Protein AF-A0AAN8BFF2-F1 (afdb_monomer_lite)

pLDDT: mean 76.92, std 19.82, range [26.86, 94.75]

Radius of gyration: 23.18 Å; chains: 1; bounding box: 62×37×64 Å

Foldseek 3Di:
DPDVVVVVVVVVVLVVLVDPDDDDPVCVVVSVVSNCCSVCVVVVVVVVVVVVVCVVVVNVVVCVVPVVVCCCVPPPDCPDDDALVRVLVPDDDDADDPPDPLRVLSVVLSVLVSVVRNVVVVVVVVVVVPPDDDDDDDDDDDDDDDDDDDPFPPAWDQDPVVRDIDDGRPPRDDSVVSCVRVVCVVVVPDDPPDD

Organism: NCBI:txid159716

Structure (mmCIF, N/CA/C/O backbone):
data_AF-A0AAN8BFF2-F1
#
_entry.id   AF-A0AAN8BFF2-F1
#
loop_
_atom_site.group_PDB
_atom_site.id
_atom_site.type_symbol
_atom_site.label_atom_id
_atom_site.label_alt_id
_atom_site.label_comp_id
_atom_site.label_asym_id
_atom_site.label_entity_id
_atom_site.label_seq_id
_atom_site.pdbx_PDB_ins_code
_atom_site.Cartn_x
_atom_site.Cartn_y
_atom_site.Cartn_z
_atom_site.occupancy
_atom_site.B_iso_or_equiv
_atom_site.auth_seq_id
_atom_site.auth_comp_id
_atom_site.auth_asym_id
_atom_site.auth_atom_id
_atom_site.pdbx_PDB_model_num
ATOM 1 N N . MET A 1 1 ? 4.420 -10.428 -31.446 1.00 44.22 1 MET A N 1
ATOM 2 C CA . MET A 1 1 ? 3.329 -10.059 -32.372 1.00 44.22 1 MET A CA 1
ATOM 3 C C . MET A 1 1 ? 2.054 -10.560 -31.723 1.00 44.22 1 MET A C 1
ATOM 5 O O . MET A 1 1 ? 1.980 -11.757 -31.496 1.00 44.22 1 MET A O 1
ATOM 9 N N . ALA A 1 2 ? 1.146 -9.682 -31.289 1.00 54.69 2 ALA A N 1
ATOM 10 C CA . ALA A 1 2 ? -0.141 -10.132 -30.757 1.00 54.69 2 ALA A CA 1
ATOM 11 C C . ALA A 1 2 ? -0.964 -10.715 -31.916 1.00 54.69 2 ALA A C 1
ATOM 13 O O . ALA A 1 2 ? -1.010 -10.102 -32.984 1.00 54.69 2 ALA A O 1
ATOM 14 N N . GLU A 1 3 ? -1.537 -11.904 -31.735 1.00 69.75 3 GLU A N 1
ATOM 15 C CA . GLU A 1 3 ? -2.381 -12.528 -32.754 1.00 69.75 3 GLU A CA 1
ATOM 16 C C . GLU A 1 3 ? -3.633 -11.669 -33.010 1.00 69.75 3 GLU A C 1
ATOM 18 O O . GLU A 1 3 ? -4.201 -11.119 -32.062 1.00 69.75 3 GLU A O 1
ATOM 23 N N . PRO A 1 4 ? -4.073 -11.528 -34.273 1.00 76.31 4 PRO A N 1
ATOM 24 C CA . PRO A 1 4 ? -5.179 -10.647 -34.657 1.00 76.31 4 PRO A CA 1
ATOM 25 C C . PRO A 1 4 ? -6.488 -10.946 -33.910 1.00 76.31 4 PRO A C 1
ATOM 27 O O . PRO A 1 4 ? -7.258 -10.025 -33.660 1.00 76.31 4 PRO A O 1
ATOM 30 N N . GLU A 1 5 ? -6.718 -12.188 -33.480 1.00 81.19 5 GLU A N 1
ATOM 31 C CA . GLU A 1 5 ? -7.894 -12.578 -32.688 1.00 81.19 5 GLU A CA 1
ATOM 32 C C . GLU A 1 5 ? -7.940 -11.909 -31.306 1.00 81.19 5 GLU A C 1
ATOM 34 O O . GLU A 1 5 ? -8.992 -11.433 -30.883 1.00 81.19 5 GLU A O 1
ATOM 39 N N . ALA A 1 6 ? -6.793 -11.771 -30.633 1.00 85.44 6 ALA A N 1
ATOM 40 C CA . ALA A 1 6 ? -6.714 -11.111 -29.329 1.00 85.44 6 ALA A CA 1
ATOM 41 C C . ALA A 1 6 ? -7.051 -9.613 -29.418 1.00 85.44 6 ALA A C 1
ATOM 43 O O . ALA A 1 6 ? -7.555 -9.018 -28.468 1.00 85.44 6 ALA A O 1
ATOM 44 N N . MET A 1 7 ? -6.780 -8.991 -30.568 1.00 83.81 7 MET A N 1
ATOM 45 C CA . MET A 1 7 ? -7.141 -7.598 -30.816 1.00 83.81 7 MET A CA 1
ATOM 46 C C . MET A 1 7 ? -8.656 -7.429 -30.975 1.00 83.81 7 MET A C 1
ATOM 48 O O . MET A 1 7 ? -9.211 -6.481 -30.422 1.00 83.81 7 MET A O 1
ATOM 52 N N . TYR A 1 8 ? -9.327 -8.340 -31.688 1.00 86.81 8 TYR A N 1
ATOM 53 C CA . TYR A 1 8 ? -10.784 -8.301 -31.840 1.00 86.81 8 TYR A CA 1
ATOM 54 C C . TYR A 1 8 ? -11.509 -8.547 -30.511 1.00 86.81 8 TYR A C 1
ATOM 56 O O . TYR A 1 8 ? -12.418 -7.789 -30.187 1.00 86.81 8 TYR A O 1
ATOM 64 N N . ASP A 1 9 ? -11.036 -9.490 -29.688 1.00 90.38 9 ASP A N 1
ATOM 65 C CA . ASP A 1 9 ? -11.585 -9.716 -28.339 1.00 90.38 9 ASP A CA 1
ATOM 66 C C . ASP A 1 9 ? -11.509 -8.454 -27.458 1.00 90.38 9 ASP A C 1
ATOM 68 O O . ASP A 1 9 ? -12.466 -8.084 -26.775 1.00 90.38 9 ASP A O 1
ATOM 72 N N . LEU A 1 10 ? -10.390 -7.724 -27.507 1.00 88.00 10 LEU A N 1
ATOM 73 C CA . LEU A 1 10 ? -10.245 -6.471 -26.760 1.00 88.00 10 LEU A CA 1
ATOM 74 C C . LEU A 1 10 ? -11.206 -5.381 -27.248 1.00 88.00 10 LEU A C 1
ATOM 76 O O . LEU A 1 10 ? -11.751 -4.642 -26.423 1.00 88.00 10 LEU A O 1
ATOM 80 N N . LEU A 1 11 ? -11.420 -5.272 -28.561 1.00 89.94 11 LEU A N 1
ATOM 81 C CA . LEU A 1 11 ? -12.370 -4.316 -29.133 1.00 89.94 11 LEU A CA 1
ATOM 82 C C . LEU A 1 11 ? -13.804 -4.644 -28.712 1.00 89.94 11 LEU A C 1
ATOM 84 O O . LEU A 1 11 ? -14.506 -3.751 -28.238 1.00 89.94 11 LEU A O 1
ATOM 88 N N . ASP A 1 12 ? -14.197 -5.915 -28.779 1.00 91.06 12 ASP A N 1
ATOM 89 C CA . ASP A 1 12 ? -15.521 -6.369 -28.348 1.00 91.06 12 ASP A CA 1
ATOM 90 C C . ASP A 1 12 ? -15.757 -6.077 -26.862 1.00 91.06 12 ASP A C 1
ATOM 92 O O . ASP A 1 12 ? -16.824 -5.597 -26.476 1.00 91.06 12 ASP A O 1
ATOM 96 N N . ARG A 1 13 ? -14.739 -6.273 -26.014 1.00 92.06 13 ARG A N 1
ATOM 97 C CA . ARG A 1 13 ? -14.806 -5.937 -24.582 1.00 92.06 13 ARG A CA 1
ATOM 98 C C . ARG A 1 13 ? -14.957 -4.438 -24.335 1.00 92.06 13 ARG A C 1
ATOM 100 O O . ARG A 1 13 ? -15.737 -4.046 -23.469 1.00 92.06 13 ARG A O 1
ATOM 107 N N . ILE A 1 14 ? -14.247 -3.598 -25.087 1.00 92.50 14 ILE A N 1
ATOM 108 C CA . ILE A 1 14 ? -14.391 -2.136 -25.011 1.00 92.50 14 ILE A CA 1
ATOM 109 C C . ILE A 1 14 ? -15.811 -1.722 -25.423 1.00 92.50 14 ILE A C 1
ATOM 111 O O . ILE A 1 14 ? -16.448 -0.921 -24.733 1.00 92.50 14 ILE A O 1
ATOM 115 N N . THR A 1 15 ? -16.341 -2.300 -26.502 1.00 91.44 15 THR A N 1
ATOM 116 C CA . THR A 1 15 ? -17.713 -2.043 -26.956 1.00 91.44 15 THR A CA 1
ATOM 117 C C . THR A 1 15 ? -18.752 -2.541 -25.952 1.00 91.44 15 THR A C 1
ATOM 119 O O . THR A 1 15 ? -19.724 -1.836 -25.684 1.00 91.44 15 THR A O 1
ATOM 122 N N . ALA A 1 16 ? -18.526 -3.689 -25.308 1.00 91.88 16 ALA A N 1
ATOM 123 C CA . ALA A 1 16 ? -19.381 -4.209 -24.240 1.00 91.88 16 ALA A CA 1
ATOM 124 C C . ALA A 1 1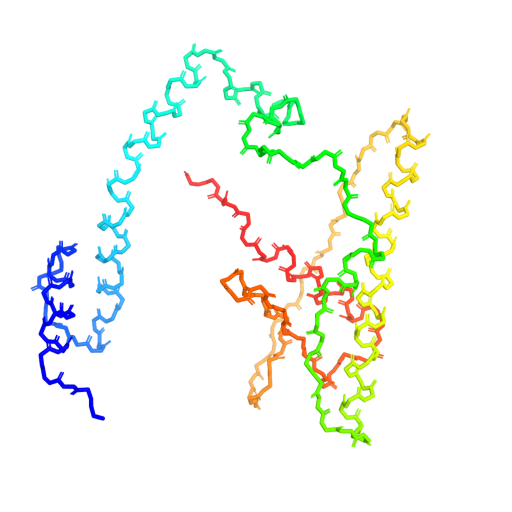6 ? -19.419 -3.293 -23.001 1.00 91.88 16 ALA A C 1
ATOM 126 O O . ALA A 1 16 ? -20.425 -3.257 -22.288 1.00 91.88 16 ALA A O 1
ATOM 127 N N . CYS A 1 17 ? -18.371 -2.493 -22.767 1.00 91.75 17 CYS A N 1
ATOM 128 C CA . CYS A 1 17 ? -18.388 -1.428 -21.762 1.00 91.75 17 CYS A CA 1
ATOM 129 C C . CYS A 1 17 ? -19.249 -0.210 -22.160 1.00 91.75 17 CYS A C 1
ATOM 131 O O . CYS A 1 17 ? -19.391 0.718 -21.368 1.00 91.75 17 CYS A O 1
ATOM 133 N N . GLY A 1 18 ? -19.845 -0.200 -23.356 1.00 90.06 18 GLY A N 1
ATOM 134 C CA . GLY A 1 18 ? -20.686 0.888 -23.862 1.00 90.06 18 GLY A CA 1
ATOM 135 C C . GLY A 1 18 ? -19.926 1.954 -24.654 1.00 90.06 18 GLY A C 1
ATOM 136 O O . GLY A 1 18 ? -20.492 3.002 -24.959 1.00 90.06 18 GLY A O 1
ATOM 137 N N . TYR A 1 19 ? -18.655 1.716 -24.998 1.00 94.75 19 TYR A N 1
ATOM 138 C CA . TYR A 1 19 ? -17.903 2.614 -25.871 1.00 94.75 19 TYR A CA 1
ATOM 139 C C . TYR A 1 19 ? -18.299 2.409 -27.340 1.00 94.75 19 TYR A C 1
ATOM 141 O O . TYR A 1 19 ? -18.163 1.314 -27.881 1.00 94.75 19 TYR A O 1
ATOM 149 N N . SER A 1 20 ? -18.754 3.473 -28.002 1.00 91.19 20 SER A N 1
ATOM 150 C CA . SER A 1 20 ? -19.218 3.436 -29.398 1.00 91.19 20 SER A CA 1
ATOM 151 C C . SER A 1 20 ? -18.274 4.124 -30.394 1.00 91.19 20 SER A C 1
ATOM 153 O O . SER A 1 20 ? -18.594 4.230 -31.577 1.00 91.19 20 SER A O 1
ATOM 155 N N . GLY A 1 21 ? -17.141 4.655 -29.928 1.00 88.25 21 GLY A N 1
ATOM 156 C CA . GLY A 1 21 ? -16.146 5.310 -30.777 1.00 88.25 21 GLY A CA 1
ATOM 157 C C . GLY A 1 21 ? -15.194 4.319 -31.447 1.00 88.25 21 GLY A C 1
ATOM 158 O O . GLY A 1 21 ? -15.184 3.129 -31.145 1.00 88.25 21 GLY A O 1
ATOM 159 N N . HIS A 1 22 ? -14.347 4.814 -32.349 1.00 89.62 22 HIS A N 1
ATOM 160 C CA . HIS A 1 22 ? -13.241 4.011 -32.876 1.00 89.62 22 HIS A CA 1
ATOM 161 C C . HIS A 1 22 ? -12.125 3.951 -31.831 1.00 89.62 22 HIS A C 1
ATOM 163 O O . HIS A 1 22 ? -11.739 4.984 -31.281 1.00 89.62 22 HIS A O 1
ATOM 169 N N . ALA A 1 23 ? -11.609 2.752 -31.558 1.00 87.25 23 ALA A N 1
ATOM 170 C CA . ALA A 1 23 ? -10.546 2.553 -30.582 1.00 87.25 23 ALA A CA 1
ATOM 171 C C . ALA A 1 23 ? -9.207 3.072 -31.130 1.00 87.25 23 ALA A C 1
ATOM 173 O O . ALA A 1 23 ? -8.449 2.350 -31.775 1.00 87.25 23 ALA A O 1
ATOM 174 N N . THR A 1 24 ? -8.935 4.352 -30.888 1.00 89.00 24 THR A N 1
ATOM 175 C CA . THR A 1 24 ? -7.687 5.021 -31.259 1.00 89.00 24 THR A CA 1
ATOM 176 C C . THR A 1 24 ? -6.961 5.521 -30.016 1.00 89.00 24 THR A C 1
ATOM 178 O O . THR A 1 24 ? -7.565 5.756 -28.967 1.00 89.00 24 THR A O 1
ATOM 181 N N . TRP A 1 25 ? -5.647 5.717 -30.132 1.00 88.12 25 TRP A N 1
ATOM 182 C CA . TRP A 1 25 ? -4.831 6.245 -29.036 1.00 88.12 25 TRP A CA 1
ATOM 183 C C . TRP A 1 25 ? -5.279 7.642 -28.579 1.00 88.12 25 TRP A C 1
ATOM 185 O O . TRP A 1 25 ? -5.304 7.929 -27.386 1.00 88.12 25 TRP A O 1
ATOM 195 N N . GLU A 1 26 ? -5.712 8.487 -29.516 1.00 93.31 26 GLU A N 1
ATOM 196 C CA . GLU A 1 26 ? -6.233 9.836 -29.248 1.00 93.31 26 GLU A CA 1
ATOM 197 C C . GLU A 1 26 ? -7.464 9.822 -28.330 1.00 93.31 26 GLU A C 1
ATOM 199 O O . GLU A 1 26 ? -7.691 10.758 -27.569 1.00 93.31 26 GLU A O 1
ATOM 204 N N . ARG A 1 27 ? -8.241 8.732 -28.364 1.00 90.56 27 ARG A N 1
ATOM 205 C CA . ARG A 1 27 ? -9.477 8.554 -27.591 1.00 90.56 27 ARG A CA 1
ATOM 206 C C . ARG A 1 27 ? -9.288 7.685 -26.347 1.00 90.56 27 ARG A C 1
ATOM 208 O O . ARG A 1 27 ? -10.273 7.279 -25.730 1.00 90.56 27 ARG A O 1
ATOM 215 N N . LYS A 1 28 ? -8.039 7.424 -25.943 1.00 92.88 28 LYS A N 1
ATOM 216 C CA . LYS A 1 28 ? -7.686 6.598 -24.776 1.00 92.88 28 LYS A CA 1
ATOM 217 C C . LYS A 1 28 ? -8.474 6.977 -23.518 1.00 92.88 28 LYS A C 1
ATOM 219 O O . LYS A 1 28 ? -9.000 6.096 -22.847 1.00 92.88 28 LYS A O 1
ATOM 224 N N . GLU A 1 29 ? -8.583 8.268 -23.211 1.00 93.25 29 GLU A N 1
ATOM 225 C CA . GLU A 1 29 ? -9.309 8.749 -22.027 1.00 93.25 29 GLU A CA 1
ATOM 226 C C . GLU A 1 29 ? -10.806 8.422 -22.076 1.00 93.25 29 GLU A C 1
ATOM 228 O O . GLU A 1 29 ? -11.396 8.035 -21.070 1.00 93.25 29 GLU A O 1
ATOM 233 N N . GLU A 1 30 ? -11.435 8.532 -23.247 1.00 92.50 30 GLU A N 1
ATOM 234 C CA . GLU A 1 30 ? -12.849 8.184 -23.415 1.00 92.50 30 GLU A CA 1
ATOM 235 C C . GLU A 1 30 ? -13.080 6.678 -23.241 1.00 92.50 30 GLU A C 1
ATOM 237 O O . GLU A 1 30 ? -14.049 6.271 -22.600 1.00 92.50 30 GLU A O 1
ATOM 242 N N . ILE A 1 31 ? -12.164 5.856 -23.762 1.00 93.81 31 ILE A N 1
ATOM 243 C CA . ILE A 1 31 ? -12.197 4.396 -23.613 1.00 93.81 31 ILE A CA 1
ATOM 244 C C . ILE A 1 31 ? -12.050 4.013 -22.134 1.00 93.81 31 ILE A C 1
ATOM 246 O O . ILE A 1 31 ? -12.851 3.237 -21.615 1.00 93.81 31 ILE A O 1
ATOM 250 N N . ILE A 1 32 ? -11.072 4.596 -21.430 1.00 93.69 32 ILE A N 1
ATOM 251 C CA . ILE A 1 32 ? -10.857 4.361 -19.994 1.00 93.69 32 ILE A CA 1
ATOM 252 C C . ILE A 1 32 ? -12.104 4.750 -19.195 1.00 93.69 32 ILE A C 1
ATOM 254 O O . ILE A 1 32 ? -12.573 3.966 -18.370 1.00 93.69 32 ILE A O 1
ATOM 258 N N . LYS A 1 33 ? -12.680 5.928 -19.460 1.00 92.25 33 LYS A N 1
ATOM 259 C CA . LYS A 1 33 ? -13.902 6.388 -18.787 1.00 92.25 33 LYS A CA 1
ATOM 260 C C . LYS A 1 33 ? -15.076 5.441 -19.009 1.00 92.25 33 LYS A C 1
ATOM 262 O O . LYS A 1 33 ? -15.788 5.161 -18.050 1.00 92.25 33 LYS A O 1
ATOM 267 N N . ALA A 1 34 ? -15.264 4.922 -20.223 1.00 92.81 34 ALA A N 1
ATOM 268 C CA . ALA A 1 34 ? -16.317 3.948 -20.509 1.00 92.81 34 ALA A CA 1
ATOM 269 C C . ALA A 1 34 ? -16.128 2.647 -19.708 1.00 92.81 34 ALA A C 1
ATOM 271 O O . ALA A 1 34 ? -17.074 2.161 -19.091 1.00 92.81 34 ALA A O 1
ATOM 272 N N . ILE A 1 35 ? -14.899 2.123 -19.641 1.00 91.56 35 ILE A N 1
ATOM 273 C CA . ILE A 1 35 ? -14.576 0.915 -18.863 1.00 91.56 35 ILE A CA 1
ATOM 274 C C . ILE A 1 35 ? -14.828 1.136 -17.365 1.00 91.56 35 ILE A C 1
ATOM 276 O O . ILE A 1 35 ? -15.462 0.300 -16.712 1.00 91.56 35 ILE A O 1
ATOM 280 N N . ILE A 1 36 ? -14.359 2.263 -16.816 1.00 91.38 36 ILE A N 1
ATOM 281 C CA . ILE A 1 36 ? -14.575 2.621 -15.408 1.00 91.38 36 ILE A CA 1
ATOM 282 C C . ILE A 1 36 ? -16.073 2.751 -15.131 1.00 91.38 36 ILE A C 1
ATOM 284 O O . ILE A 1 36 ? -16.576 2.121 -14.206 1.00 91.38 36 ILE A O 1
ATOM 288 N N . LEU A 1 37 ? -16.804 3.503 -15.959 1.00 90.75 37 LEU A N 1
ATOM 289 C CA . LEU A 1 37 ? -18.240 3.716 -15.797 1.00 90.75 37 LEU A CA 1
ATOM 290 C C . LEU A 1 37 ? -19.023 2.400 -15.833 1.00 90.75 37 LEU A C 1
ATOM 292 O O . LEU A 1 37 ? -19.879 2.184 -14.979 1.00 90.75 37 LEU A O 1
ATOM 296 N N . HIS A 1 38 ? -18.716 1.508 -16.777 1.00 90.38 38 HIS A N 1
ATOM 297 C CA . HIS A 1 38 ? -19.351 0.194 -16.863 1.00 90.38 38 HIS A CA 1
ATOM 298 C C . HIS A 1 38 ? -19.110 -0.642 -15.600 1.00 90.38 38 HIS A C 1
ATOM 300 O O . HIS A 1 38 ? -20.038 -1.232 -15.044 1.00 90.38 38 HIS A O 1
ATOM 306 N N . SER A 1 39 ? -17.862 -0.670 -15.129 1.00 87.75 39 SER A N 1
ATOM 307 C CA . SER A 1 39 ? -17.459 -1.453 -13.958 1.00 87.75 39 SER A CA 1
ATOM 308 C C . SER A 1 39 ? -18.092 -0.903 -12.674 1.00 87.75 39 SER A C 1
ATOM 310 O O . SER A 1 39 ? -18.700 -1.645 -11.900 1.00 87.75 39 SER A O 1
ATOM 312 N N . SER A 1 40 ? -18.017 0.414 -12.470 1.00 87.56 40 SER A N 1
ATOM 313 C CA . SER A 1 40 ? -18.564 1.098 -11.297 1.00 87.56 40 SER A CA 1
ATOM 314 C C . SER A 1 40 ? -20.092 1.124 -11.295 1.00 87.56 40 SER A C 1
ATOM 316 O O . SER A 1 40 ? -20.697 0.920 -10.246 1.00 87.56 40 SER A O 1
ATOM 318 N N . GLY A 1 41 ? -20.732 1.320 -12.450 1.00 85.62 41 GLY A N 1
ATOM 319 C CA . GLY A 1 41 ? -22.187 1.454 -12.571 1.00 85.62 41 GLY A CA 1
ATOM 320 C C . GLY A 1 41 ? -22.966 0.214 -12.132 1.00 85.62 41 GLY A C 1
ATOM 321 O O . GLY A 1 41 ? -24.099 0.334 -11.676 1.00 85.62 41 GLY A O 1
ATOM 322 N N . ARG A 1 42 ? -22.358 -0.977 -12.200 1.00 84.00 42 ARG A N 1
ATOM 323 C CA . ARG A 1 42 ? -22.966 -2.220 -11.696 1.00 84.00 42 ARG A CA 1
ATOM 324 C C . ARG A 1 42 ? -22.845 -2.355 -10.182 1.00 84.00 42 ARG A C 1
ATOM 326 O O . ARG A 1 42 ? -23.786 -2.791 -9.529 1.00 84.00 42 ARG A O 1
ATOM 333 N N . ILE A 1 43 ? -21.687 -1.997 -9.632 1.00 88.31 43 ILE A N 1
ATOM 334 C CA . ILE A 1 43 ? -21.361 -2.193 -8.214 1.00 88.31 43 ILE A CA 1
ATOM 335 C C . ILE A 1 43 ? -21.997 -1.104 -7.344 1.00 88.31 43 ILE A C 1
AT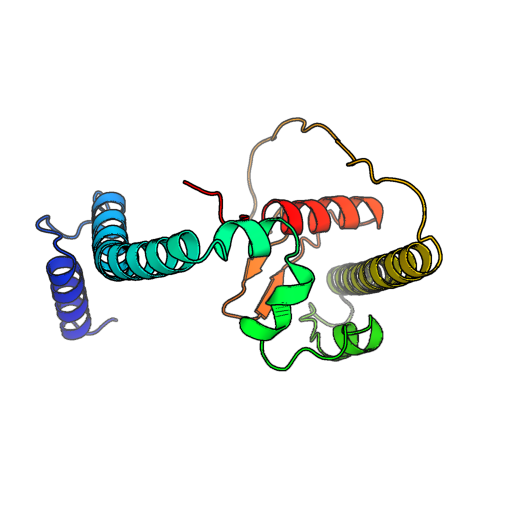OM 337 O O . ILE A 1 43 ? -22.507 -1.395 -6.263 1.00 88.31 43 ILE A O 1
ATOM 341 N N . LEU A 1 44 ? -22.027 0.137 -7.832 1.00 89.38 44 LEU A N 1
ATOM 342 C CA . LEU A 1 44 ? -22.530 1.296 -7.101 1.00 89.38 44 LEU A CA 1
ATOM 343 C C . LEU A 1 44 ? -23.958 1.126 -6.548 1.00 89.38 44 LEU A C 1
ATOM 345 O O . LEU A 1 44 ? -24.125 1.361 -5.352 1.00 89.38 44 LEU A O 1
ATOM 349 N N . PRO A 1 45 ? -24.980 0.688 -7.315 1.00 89.88 45 PRO A N 1
ATOM 350 C CA . PRO A 1 45 ? -26.326 0.516 -6.767 1.00 89.88 45 PRO A CA 1
ATOM 351 C C . PRO A 1 45 ? -26.389 -0.566 -5.680 1.00 89.88 45 PRO A C 1
ATOM 353 O O . PRO A 1 45 ? -27.107 -0.397 -4.697 1.00 89.88 45 PRO A O 1
ATOM 356 N N . MET A 1 46 ? -25.605 -1.644 -5.800 1.00 93.38 46 MET A N 1
ATOM 357 C CA . MET A 1 46 ? -25.525 -2.680 -4.762 1.00 93.38 46 MET A CA 1
ATOM 358 C C . MET A 1 46 ? -24.901 -2.124 -3.475 1.00 93.38 46 MET A C 1
ATOM 360 O O . MET A 1 46 ? -25.452 -2.309 -2.391 1.00 93.38 46 MET A O 1
ATOM 364 N N . LEU A 1 47 ? -23.804 -1.366 -3.587 1.00 90.31 47 LEU A N 1
ATOM 365 C CA . LEU A 1 47 ? -23.183 -0.699 -2.438 1.00 90.31 47 LEU A CA 1
ATOM 366 C C . LEU A 1 47 ? -24.116 0.338 -1.802 1.00 90.31 47 LEU A C 1
ATOM 368 O O . LEU A 1 47 ? -24.215 0.411 -0.580 1.00 90.31 47 LEU A O 1
ATOM 372 N N . GLN A 1 48 ? -24.846 1.111 -2.608 1.00 91.50 48 GLN A N 1
ATOM 373 C CA . GLN A 1 48 ? -25.827 2.079 -2.116 1.00 91.50 48 GLN A CA 1
ATOM 374 C C . GLN A 1 48 ? -26.958 1.401 -1.337 1.00 91.50 48 GLN A C 1
ATOM 376 O O . GLN A 1 48 ? -27.372 1.919 -0.299 1.00 91.50 48 GLN A O 1
ATOM 381 N N . GLN A 1 49 ? -27.438 0.242 -1.794 1.00 94.12 49 GLN A N 1
ATOM 382 C CA . GLN A 1 49 ? -28.455 -0.535 -1.083 1.00 94.12 49 GLN A CA 1
ATOM 383 C C . GLN A 1 49 ? -27.935 -1.067 0.255 1.00 94.12 49 GLN A C 1
ATOM 385 O O . GLN A 1 49 ? -28.619 -0.909 1.265 1.00 94.12 49 GLN A O 1
ATOM 390 N N . ILE A 1 50 ? -26.712 -1.607 0.289 1.00 90.81 50 ILE A N 1
ATOM 391 C CA . ILE A 1 50 ? -26.062 -2.042 1.536 1.00 90.81 50 ILE A CA 1
ATOM 392 C C . ILE A 1 50 ? -25.946 -0.862 2.508 1.00 90.81 50 ILE A C 1
ATOM 394 O O . ILE A 1 50 ? -26.420 -0.949 3.638 1.00 90.81 50 ILE A O 1
ATOM 398 N N . CYS A 1 51 ? -25.416 0.277 2.054 1.00 90.06 51 CYS A N 1
ATOM 399 C CA . CYS A 1 51 ? -25.309 1.489 2.866 1.00 90.06 51 CYS A CA 1
ATOM 400 C C . CYS A 1 51 ? -26.674 1.973 3.374 1.00 90.06 51 CYS A C 1
ATOM 402 O O . CYS A 1 51 ? -26.789 2.401 4.518 1.00 90.06 51 CYS A O 1
ATOM 404 N N . SER A 1 52 ? -27.717 1.905 2.544 1.00 93.81 52 SER A N 1
ATOM 405 C CA . SER A 1 52 ? -29.078 2.297 2.933 1.00 93.81 52 SER A CA 1
ATOM 406 C C . SER A 1 52 ? -29.635 1.375 4.018 1.00 93.81 52 SER A C 1
ATOM 408 O O . SER A 1 52 ? -30.186 1.862 5.004 1.00 93.81 52 SER A O 1
ATOM 410 N N . GLY A 1 53 ? -29.423 0.062 3.888 1.00 93.50 53 GLY A N 1
ATOM 411 C CA . GLY A 1 53 ? -29.761 -0.912 4.924 1.00 93.50 53 GLY A CA 1
ATOM 412 C C . GLY A 1 53 ? -29.016 -0.639 6.230 1.00 93.50 53 GLY A C 1
ATOM 413 O O . GLY A 1 53 ? -29.634 -0.551 7.284 1.00 93.50 53 GLY A O 1
ATOM 414 N N . MET A 1 54 ? -27.703 -0.410 6.172 1.00 90.88 54 MET A N 1
ATOM 415 C CA . MET A 1 54 ? -26.896 -0.106 7.360 1.00 90.88 54 MET A CA 1
ATOM 416 C C . MET A 1 54 ? -27.324 1.199 8.046 1.00 90.88 54 MET A C 1
ATOM 418 O O . MET A 1 54 ? -27.368 1.257 9.274 1.00 90.88 54 MET A O 1
ATOM 422 N N . LYS A 1 55 ? -27.683 2.236 7.277 1.00 92.25 55 LYS A N 1
ATOM 423 C CA . LYS A 1 55 ? -28.222 3.495 7.818 1.00 92.25 55 LYS A CA 1
ATOM 424 C C . LYS A 1 55 ? -29.558 3.293 8.530 1.00 92.25 55 LYS A C 1
ATOM 426 O O . LYS A 1 55 ? -29.752 3.878 9.588 1.00 92.25 55 LYS A O 1
ATOM 431 N N . LEU A 1 56 ? -30.449 2.454 7.993 1.00 93.38 56 LEU A N 1
ATOM 432 C CA . LEU A 1 56 ? -31.758 2.178 8.598 1.00 93.38 56 LEU A CA 1
ATOM 433 C C . LEU A 1 56 ? -31.636 1.622 10.024 1.00 93.38 56 LEU A C 1
ATOM 435 O O . LEU A 1 56 ? -32.451 1.946 10.882 1.00 93.38 56 LEU A O 1
ATOM 439 N N . TYR A 1 57 ? -30.603 0.819 10.279 1.00 89.12 57 TYR A N 1
ATOM 440 C CA . TYR A 1 57 ? -30.324 0.244 11.596 1.00 89.12 57 TYR A CA 1
ATOM 441 C C . TYR A 1 57 ? -29.389 1.106 12.463 1.00 89.12 57 TYR A C 1
ATOM 443 O O . TYR A 1 57 ? -28.955 0.649 13.516 1.00 89.12 57 TYR A O 1
ATOM 451 N N . GLY A 1 58 ? -29.031 2.322 12.030 1.00 89.75 58 GLY A N 1
ATOM 452 C CA . GLY A 1 58 ? -28.085 3.200 12.738 1.00 89.75 58 GLY A CA 1
ATOM 453 C C . GLY A 1 58 ? -26.626 2.720 12.710 1.00 89.75 58 GLY A C 1
ATOM 454 O O . GLY A 1 58 ? -25.740 3.364 13.269 1.00 89.75 58 GLY A O 1
ATOM 455 N N . LEU A 1 59 ? -26.341 1.617 12.014 1.00 88.69 59 LEU A N 1
ATOM 456 C CA . LEU A 1 59 ? -25.037 0.958 12.025 1.00 88.69 59 LEU A CA 1
ATOM 457 C C . LEU A 1 59 ? -23.940 1.828 11.399 1.00 88.69 59 LEU A C 1
ATOM 459 O O . LEU A 1 59 ? -22.803 1.810 11.860 1.00 88.69 59 LEU A O 1
ATOM 463 N N . CYS A 1 60 ? -24.267 2.630 10.380 1.00 87.38 60 CYS A N 1
ATOM 464 C CA . CYS A 1 60 ? -23.300 3.551 9.775 1.00 87.38 60 CYS A CA 1
ATOM 465 C C . CYS A 1 60 ? -22.746 4.570 10.779 1.00 87.38 60 CYS A C 1
ATOM 467 O O . CYS A 1 60 ? -21.551 4.854 10.754 1.00 87.38 60 CYS A O 1
ATOM 469 N N . GLU A 1 61 ? -23.592 5.115 11.655 1.00 88.19 61 GLU A N 1
ATOM 470 C CA . GLU A 1 61 ? -23.161 6.080 12.671 1.00 88.19 61 GLU A CA 1
ATOM 471 C C . GLU A 1 61 ? -22.309 5.390 13.734 1.00 88.19 61 GLU A C 1
ATOM 473 O O . GLU A 1 61 ? -21.246 5.895 14.088 1.00 88.19 61 GLU A O 1
ATOM 478 N N . MET A 1 62 ? -22.718 4.194 14.166 1.00 89.00 62 MET A N 1
ATOM 479 C CA . MET A 1 62 ? -21.971 3.401 15.142 1.00 89.00 62 MET A CA 1
ATOM 480 C C . MET A 1 62 ? -20.582 2.999 14.632 1.00 89.00 62 MET A C 1
ATOM 482 O O . MET A 1 62 ? -19.615 3.109 15.380 1.00 89.00 62 MET A O 1
ATOM 486 N N . ILE A 1 63 ? -20.455 2.591 13.363 1.00 88.19 63 ILE A N 1
ATOM 487 C CA . ILE A 1 63 ? -19.157 2.259 12.750 1.00 88.19 63 ILE A CA 1
ATOM 488 C C . ILE A 1 63 ? -18.242 3.484 12.712 1.00 88.19 63 ILE A C 1
ATOM 490 O O . ILE A 1 63 ? -17.050 3.364 12.969 1.00 88.19 63 ILE A O 1
ATOM 494 N N . VAL A 1 64 ? -18.782 4.668 12.405 1.00 85.69 64 VAL A N 1
ATOM 495 C CA . VAL A 1 64 ? -17.989 5.907 12.387 1.00 85.69 64 VAL A CA 1
ATOM 496 C C . VAL A 1 64 ? -17.587 6.335 13.800 1.00 85.69 64 VAL A C 1
ATOM 498 O O . VAL A 1 64 ? -16.473 6.810 13.992 1.00 85.69 64 VAL A O 1
ATOM 501 N N . GLN A 1 65 ? -18.469 6.166 14.787 1.00 89.81 65 GLN A N 1
ATOM 502 C CA . GLN A 1 65 ? -18.206 6.552 16.176 1.00 89.81 65 GLN A CA 1
ATOM 503 C C . GLN A 1 65 ? -17.266 5.581 16.900 1.00 89.81 65 GLN A C 1
ATOM 505 O O . GLN A 1 65 ? -16.489 6.013 17.746 1.00 89.81 65 GLN A O 1
ATOM 510 N N . GLN A 1 66 ? -17.356 4.282 16.610 1.00 87.06 66 GLN A N 1
ATOM 511 C CA . GLN A 1 66 ? -16.651 3.215 17.328 1.00 87.06 66 GLN A CA 1
ATOM 512 C C . GLN A 1 66 ? -16.065 2.177 16.350 1.00 87.06 66 GLN A C 1
ATOM 514 O O . GLN A 1 66 ? -16.414 0.998 16.421 1.00 87.06 66 GLN A O 1
ATOM 519 N N . PRO A 1 67 ? -15.170 2.572 15.424 1.00 83.88 67 PRO A N 1
ATOM 520 C CA . PRO A 1 67 ? -14.701 1.703 14.339 1.00 83.88 67 PRO A CA 1
ATOM 521 C C . PRO A 1 67 ? -13.999 0.431 14.830 1.00 83.88 67 PRO A C 1
ATOM 523 O O . PRO A 1 67 ? -14.104 -0.612 14.187 1.00 83.88 67 PRO A O 1
ATOM 526 N N . HIS A 1 68 ? -13.332 0.488 15.986 1.00 81.44 68 HIS A N 1
ATOM 527 C CA . HIS A 1 68 ? -12.641 -0.660 16.575 1.00 81.44 68 HIS A CA 1
ATOM 528 C C . HIS A 1 68 ? -13.601 -1.801 16.950 1.00 81.44 68 HIS A C 1
ATOM 530 O O . HIS A 1 68 ? -13.283 -2.953 16.686 1.00 81.44 68 HIS A O 1
ATOM 536 N N . ASN A 1 69 ? -14.807 -1.496 17.447 1.00 84.38 69 ASN A N 1
ATOM 537 C CA . ASN A 1 69 ? -15.806 -2.507 17.830 1.00 84.38 69 ASN A CA 1
ATOM 538 C C . ASN A 1 69 ? -16.397 -3.266 16.637 1.00 84.38 69 ASN A C 1
ATOM 540 O O . ASN A 1 69 ? -16.959 -4.346 16.802 1.00 84.38 69 ASN A O 1
ATOM 544 N N . PHE A 1 70 ? -16.307 -2.692 15.438 1.00 83.38 70 PHE A N 1
ATOM 545 C CA . PHE A 1 70 ? -16.832 -3.294 14.214 1.00 83.38 70 PHE A CA 1
ATOM 546 C C . PHE A 1 70 ? -15.739 -3.880 13.325 1.00 83.38 70 PHE A C 1
ATOM 548 O O . PHE A 1 70 ? -16.060 -4.514 12.323 1.00 83.38 70 PHE A O 1
ATOM 555 N N . ARG A 1 71 ? -14.460 -3.688 13.669 1.00 79.75 71 ARG A N 1
ATOM 556 C CA . ARG A 1 71 ? -13.326 -4.146 12.860 1.00 79.75 71 ARG A CA 1
ATOM 557 C C . ARG A 1 71 ? -13.416 -5.643 12.569 1.00 79.75 71 ARG A C 1
ATOM 559 O O . ARG A 1 71 ? -13.356 -6.029 11.404 1.00 79.75 71 ARG A O 1
ATOM 566 N N . ASP A 1 72 ? -13.667 -6.451 13.593 1.00 82.06 72 ASP A N 1
ATOM 567 C CA . ASP A 1 72 ? -13.707 -7.916 13.483 1.00 82.06 72 ASP A CA 1
ATOM 568 C C . ASP A 1 72 ? -14.896 -8.428 12.653 1.00 82.06 72 ASP A C 1
ATOM 570 O O . ASP A 1 72 ? -14.848 -9.530 12.109 1.00 82.06 72 ASP A O 1
ATOM 574 N N . LEU A 1 73 ? -15.951 -7.616 12.493 1.00 82.44 73 LEU A N 1
ATOM 575 C CA . LEU A 1 73 ? -17.094 -7.941 11.635 1.00 82.44 73 LEU A CA 1
ATOM 576 C C . LEU A 1 73 ? -16.728 -7.881 10.144 1.00 82.44 73 LEU A C 1
ATOM 578 O O . LEU A 1 73 ? -17.306 -8.607 9.337 1.00 82.44 73 LEU A O 1
ATOM 582 N N . PHE A 1 74 ? -15.787 -7.006 9.778 1.00 80.88 74 PHE A N 1
ATOM 583 C CA . PHE A 1 74 ? -15.397 -6.755 8.387 1.00 80.88 74 PHE A CA 1
ATOM 584 C C . PHE A 1 74 ? -14.011 -7.297 8.033 1.00 80.88 74 PHE A C 1
ATOM 586 O O . PHE A 1 74 ? -13.723 -7.490 6.852 1.00 80.88 74 PHE A O 1
ATOM 593 N N . VAL A 1 75 ? -13.162 -7.559 9.028 1.00 76.81 75 VAL A N 1
ATOM 594 C CA . VAL A 1 75 ? -11.793 -8.059 8.852 1.00 76.81 75 VAL A CA 1
ATOM 595 C C . VAL A 1 75 ? -11.596 -9.313 9.714 1.00 76.81 75 VAL A C 1
ATOM 597 O O . VAL A 1 75 ? -11.040 -9.231 10.808 1.00 76.81 75 VAL A O 1
ATOM 600 N N . PRO A 1 76 ? -12.057 -10.490 9.253 1.00 70.00 76 PRO A N 1
ATOM 601 C CA . PRO A 1 76 ? -11.932 -11.725 10.018 1.00 70.00 76 PRO A CA 1
ATOM 602 C C . PRO A 1 76 ? -10.465 -12.154 10.166 1.00 70.00 76 PRO A C 1
ATOM 604 O O . PRO A 1 76 ? -9.727 -12.190 9.182 1.00 70.00 76 PRO A O 1
ATOM 607 N N . GLY A 1 77 ? -10.063 -12.565 11.372 1.00 64.94 77 GLY A N 1
ATOM 608 C CA . GLY A 1 77 ? -8.819 -13.315 11.592 1.00 64.94 77 GLY A CA 1
ATOM 609 C C . GLY A 1 77 ? -7.569 -12.507 11.955 1.00 64.94 77 GLY A C 1
ATOM 610 O O . GLY A 1 77 ? -6.504 -13.109 12.069 1.00 64.94 77 GLY A O 1
ATOM 611 N N . LEU A 1 78 ? -7.667 -11.193 12.179 1.00 60.78 78 LEU A N 1
ATOM 612 C CA . LEU A 1 78 ? -6.534 -10.368 12.617 1.00 60.78 78 LEU A CA 1
ATOM 613 C C . LEU A 1 78 ? -6.548 -10.193 14.149 1.00 60.78 78 LEU A C 1
ATOM 615 O O . LEU A 1 78 ? -6.975 -9.161 14.654 1.00 60.78 78 LEU A O 1
ATOM 619 N N . HIS A 1 79 ? -6.133 -11.220 14.895 1.00 59.06 79 HIS A N 1
ATOM 620 C CA . HIS A 1 79 ? -6.182 -11.184 16.368 1.00 59.06 79 HIS A CA 1
ATOM 621 C C . HIS A 1 79 ? -4.944 -10.547 17.011 1.00 59.06 79 HIS A C 1
ATOM 623 O O . HIS A 1 79 ? -5.009 -10.147 18.169 1.00 59.06 79 HIS A O 1
ATOM 629 N N . GLU A 1 80 ? -3.838 -10.428 16.273 1.00 71.00 80 GLU A N 1
ATOM 630 C CA . GLU A 1 80 ? -2.575 -9.917 16.803 1.00 71.00 80 GLU A CA 1
ATOM 631 C C . GLU A 1 80 ? -1.962 -8.917 15.820 1.00 71.00 80 GLU A C 1
ATOM 633 O O . GLU A 1 80 ? -1.937 -9.140 14.604 1.00 71.00 80 GLU A O 1
ATOM 638 N N . LYS A 1 81 ? -1.552 -7.761 16.347 1.00 74.25 81 LYS A N 1
ATOM 639 C CA . LYS A 1 81 ? -0.842 -6.742 15.576 1.00 74.25 81 LYS A CA 1
ATOM 640 C C . LYS A 1 81 ? 0.558 -7.296 15.276 1.00 74.25 81 LYS A C 1
ATOM 642 O O . LYS A 1 81 ? 1.202 -7.766 16.206 1.00 74.25 81 LYS A O 1
ATOM 647 N N . PRO A 1 82 ? 1.022 -7.269 14.016 1.00 82.44 82 PRO A N 1
ATOM 648 C CA . PRO A 1 82 ? 2.365 -7.733 13.699 1.00 82.44 82 PRO A CA 1
ATOM 649 C C . PRO A 1 82 ? 3.410 -6.773 14.281 1.00 82.44 82 PRO A C 1
ATOM 651 O O . PRO A 1 82 ? 3.279 -5.558 14.105 1.00 82.44 82 PRO A O 1
ATOM 654 N N . ASP A 1 83 ? 4.424 -7.331 14.938 1.00 88.56 83 ASP A N 1
ATOM 655 C CA . ASP A 1 83 ? 5.603 -6.608 15.421 1.00 88.56 83 ASP A CA 1
ATOM 656 C C . ASP A 1 83 ? 6.598 -6.311 14.280 1.00 88.56 83 ASP A C 1
ATOM 658 O O . ASP A 1 83 ? 6.476 -6.805 13.144 1.00 88.56 83 ASP A O 1
ATOM 662 N N . ALA A 1 84 ? 7.583 -5.456 14.560 1.00 89.31 84 ALA A N 1
ATOM 663 C CA . ALA A 1 84 ? 8.615 -5.088 13.601 1.00 89.31 84 ALA A CA 1
ATOM 664 C C . ALA A 1 84 ? 9.437 -6.299 13.138 1.00 89.31 84 ALA A C 1
ATOM 666 O O . ALA A 1 84 ? 9.797 -6.380 11.960 1.00 89.31 84 ALA A O 1
ATOM 667 N N . GLU A 1 85 ? 9.706 -7.261 14.026 1.00 91.06 85 GLU A N 1
ATOM 668 C CA . GLU A 1 85 ? 10.473 -8.470 13.708 1.00 91.06 85 GLU A CA 1
ATOM 669 C C . GLU A 1 85 ? 9.751 -9.332 12.663 1.00 91.06 85 GLU A C 1
ATOM 671 O O . GLU A 1 85 ? 10.336 -9.708 11.641 1.00 91.06 85 GLU A O 1
ATOM 676 N N . PHE A 1 86 ? 8.459 -9.578 12.863 1.00 90.25 86 PHE A N 1
ATOM 677 C CA . PHE A 1 86 ? 7.598 -10.309 11.946 1.00 90.25 86 PHE A CA 1
ATOM 678 C C . PHE A 1 86 ? 7.518 -9.617 10.585 1.00 90.25 86 PHE A C 1
ATOM 680 O O . PHE A 1 86 ? 7.674 -10.268 9.546 1.00 90.25 86 PHE A O 1
ATOM 687 N N . LEU A 1 87 ? 7.308 -8.296 10.566 1.00 89.50 87 LEU A N 1
ATOM 688 C CA . LEU A 1 87 ? 7.222 -7.530 9.321 1.00 89.50 87 LEU A CA 1
ATOM 689 C C . LEU A 1 87 ? 8.541 -7.563 8.548 1.00 89.50 87 LEU A C 1
ATOM 691 O O . LEU A 1 87 ? 8.539 -7.836 7.346 1.00 89.50 87 LEU A O 1
ATOM 695 N N . MET A 1 88 ? 9.669 -7.346 9.224 1.00 90.69 88 MET A N 1
ATOM 696 C CA . MET A 1 88 ? 10.984 -7.395 8.586 1.00 90.69 88 MET A CA 1
ATOM 697 C C . MET A 1 88 ? 11.342 -8.804 8.104 1.00 90.69 88 MET A C 1
ATOM 699 O O . MET A 1 88 ? 11.951 -8.937 7.043 1.00 90.69 88 MET A O 1
ATOM 703 N N . GLY A 1 89 ? 10.911 -9.851 8.814 1.00 89.00 89 GLY A N 1
ATOM 704 C CA . GLY A 1 89 ? 11.053 -11.244 8.382 1.00 89.00 89 GLY A CA 1
ATOM 705 C C . GLY A 1 89 ? 10.192 -11.610 7.166 1.00 89.00 89 GLY A C 1
ATOM 706 O O . GLY A 1 89 ? 10.572 -12.479 6.380 1.00 89.00 89 GLY A O 1
ATOM 707 N N . ALA A 1 90 ? 9.055 -10.937 6.979 1.00 88.31 90 ALA A N 1
ATOM 708 C CA . ALA A 1 90 ? 8.168 -11.139 5.834 1.00 88.31 90 ALA A CA 1
ATOM 709 C C . ALA A 1 90 ? 8.606 -10.366 4.574 1.00 88.31 90 ALA A C 1
ATOM 711 O O . ALA A 1 90 ? 8.192 -10.707 3.461 1.00 88.31 90 ALA A O 1
ATOM 712 N N . ILE A 1 91 ? 9.437 -9.329 4.718 1.00 88.81 91 ILE A N 1
ATOM 713 C CA . ILE A 1 91 ? 9.924 -8.515 3.601 1.00 88.81 91 ILE A CA 1
ATOM 714 C C . ILE A 1 91 ? 11.114 -9.205 2.916 1.00 88.81 91 ILE A C 1
ATOM 716 O O . ILE A 1 91 ? 12.056 -9.663 3.556 1.00 88.81 91 ILE A O 1
ATOM 720 N N . SER A 1 92 ? 11.113 -9.222 1.578 1.00 90.62 92 SER A N 1
ATOM 721 C CA . SER A 1 92 ? 12.231 -9.722 0.765 1.00 90.62 92 SER A CA 1
ATOM 722 C C . SER A 1 92 ? 12.824 -8.595 -0.093 1.00 90.62 92 SER A C 1
ATOM 724 O O . SER A 1 92 ? 12.296 -8.298 -1.169 1.00 90.62 92 SER A O 1
ATOM 726 N N . PRO A 1 93 ? 13.895 -7.914 0.368 1.00 90.75 93 PRO A N 1
ATOM 727 C CA . PRO A 1 93 ? 14.490 -6.816 -0.384 1.00 90.75 93 PRO A CA 1
ATOM 728 C C . PRO A 1 93 ? 15.180 -7.294 -1.666 1.00 90.75 93 PRO A C 1
ATOM 730 O O . PRO A 1 93 ? 15.979 -8.234 -1.657 1.00 90.75 93 PRO A O 1
ATOM 733 N N . VAL A 1 94 ? 14.935 -6.586 -2.769 1.00 88.69 94 VAL A N 1
ATOM 734 C CA . VAL A 1 94 ? 15.631 -6.802 -4.043 1.00 88.69 94 VAL A CA 1
ATOM 735 C C . VAL A 1 94 ? 16.775 -5.799 -4.150 1.00 88.69 94 VAL A C 1
ATOM 737 O O . VAL A 1 94 ? 16.548 -4.600 -4.296 1.00 88.69 94 VAL A O 1
ATOM 740 N N . PHE A 1 95 ? 18.007 -6.298 -4.068 1.00 86.75 95 PHE A N 1
ATOM 741 C CA . PHE A 1 95 ? 19.215 -5.475 -4.096 1.00 86.75 95 PHE A CA 1
ATOM 742 C C . PHE A 1 95 ? 19.888 -5.448 -5.467 1.00 86.75 95 PHE A C 1
ATOM 744 O O . PHE A 1 95 ? 19.830 -6.403 -6.243 1.00 86.75 95 PHE A O 1
ATOM 751 N N . SER A 1 96 ? 20.637 -4.376 -5.690 1.00 88.75 96 SER A N 1
ATOM 752 C CA . SER A 1 96 ? 21.638 -4.253 -6.739 1.00 88.75 96 SER A CA 1
ATOM 753 C C . SER A 1 96 ? 22.818 -5.214 -6.534 1.00 88.75 96 SER A C 1
ATOM 755 O O . SER A 1 96 ? 22.956 -5.895 -5.507 1.00 88.75 96 SER A O 1
ATOM 757 N N . GLU A 1 97 ? 23.709 -5.250 -7.528 1.00 88.62 97 GLU A N 1
ATOM 758 C CA . GLU A 1 97 ? 24.894 -6.111 -7.554 1.00 88.62 97 GLU A CA 1
ATOM 759 C C . GLU A 1 97 ? 25.707 -6.062 -6.249 1.00 88.62 97 GLU A C 1
ATOM 761 O O . GLU A 1 97 ? 25.899 -5.004 -5.628 1.00 88.62 97 GLU A O 1
ATOM 766 N N . LEU A 1 98 ? 26.195 -7.238 -5.840 1.00 85.81 98 LEU A N 1
ATOM 767 C CA . LEU A 1 98 ? 27.059 -7.410 -4.674 1.00 85.81 98 LEU A CA 1
ATOM 768 C C . LEU A 1 98 ? 28.308 -6.526 -4.799 1.00 85.81 98 LEU A C 1
ATOM 770 O O . LEU A 1 98 ? 28.991 -6.539 -5.816 1.00 85.81 98 LEU A O 1
ATOM 774 N N . GLY A 1 99 ? 28.609 -5.765 -3.744 1.00 81.31 99 GLY A N 1
ATOM 775 C CA . GLY A 1 99 ? 29.772 -4.871 -3.693 1.00 81.31 99 GLY A CA 1
ATOM 776 C C . GLY A 1 99 ? 29.560 -3.476 -4.294 1.00 81.31 99 GLY A C 1
ATOM 777 O O . GLY A 1 99 ? 30.441 -2.629 -4.160 1.00 81.31 99 GLY A O 1
ATOM 778 N N . SER A 1 100 ? 28.406 -3.188 -4.904 1.00 85.75 100 SER A N 1
ATOM 779 C CA . SER A 1 100 ? 28.126 -1.852 -5.445 1.00 85.75 100 SER A CA 1
ATOM 780 C C . SER A 1 100 ? 27.868 -0.805 -4.346 1.00 85.75 100 SER A C 1
ATOM 782 O O . SER A 1 100 ? 27.263 -1.090 -3.309 1.00 85.75 100 SER A O 1
ATOM 784 N N . LEU A 1 101 ? 28.252 0.455 -4.602 1.00 83.94 101 LEU A N 1
ATOM 785 C CA . LEU A 1 101 ? 27.875 1.600 -3.751 1.00 83.94 101 LEU A CA 1
ATOM 786 C C . LEU A 1 101 ? 26.352 1.758 -3.657 1.00 83.94 101 LEU A C 1
ATOM 788 O O . LEU A 1 101 ? 25.828 2.201 -2.637 1.00 83.94 101 LEU A O 1
ATOM 792 N N . ARG A 1 102 ? 25.640 1.376 -4.722 1.00 83.44 102 ARG A N 1
ATOM 793 C CA . ARG A 1 102 ? 24.180 1.383 -4.767 1.00 83.44 102 ARG A CA 1
ATOM 794 C C . ARG A 1 102 ? 23.591 0.410 -3.746 1.00 83.44 102 ARG A C 1
ATOM 796 O O . ARG A 1 102 ? 22.752 0.825 -2.954 1.00 83.44 102 ARG A O 1
ATOM 803 N N . ARG A 1 103 ? 24.107 -0.820 -3.670 1.00 85.75 103 ARG A N 1
ATOM 804 C CA . ARG A 1 103 ? 23.686 -1.799 -2.660 1.00 85.75 103 ARG A CA 1
ATOM 805 C C . ARG A 1 103 ? 23.928 -1.316 -1.232 1.00 85.75 103 ARG A C 1
ATOM 807 O O . ARG A 1 103 ? 23.081 -1.525 -0.377 1.00 85.75 103 ARG A O 1
ATOM 814 N N . GLN A 1 104 ? 25.042 -0.629 -0.965 1.00 85.88 104 GLN A N 1
ATOM 815 C CA . GLN A 1 104 ? 25.286 -0.049 0.365 1.00 85.88 104 GLN A CA 1
ATOM 816 C C . GLN A 1 104 ? 24.208 0.967 0.762 1.00 85.88 104 GLN A C 1
ATOM 818 O O . GLN A 1 104 ? 23.810 1.015 1.923 1.00 85.88 104 GLN A O 1
ATOM 823 N N . ARG A 1 105 ? 23.728 1.774 -0.192 1.00 87.12 105 ARG A N 1
ATOM 824 C CA . ARG A 1 105 ? 22.620 2.711 0.040 1.00 87.12 105 ARG A CA 1
ATOM 825 C C . ARG A 1 105 ? 21.302 1.972 0.240 1.00 87.12 105 ARG A C 1
ATOM 827 O O . ARG A 1 105 ? 20.600 2.265 1.195 1.00 87.12 105 ARG A O 1
ATOM 834 N N . GLU A 1 106 ? 21.008 0.977 -0.592 1.00 89.31 106 GLU A N 1
ATOM 835 C CA . GLU A 1 106 ? 19.812 0.135 -0.451 1.00 89.31 106 GLU A CA 1
ATOM 836 C C . GLU A 1 106 ? 19.759 -0.560 0.916 1.00 89.31 106 GLU A C 1
ATOM 838 O O . GLU A 1 106 ? 18.725 -0.533 1.572 1.00 89.31 106 GLU A O 1
ATOM 843 N N . SER A 1 107 ? 20.875 -1.110 1.404 1.00 90.19 107 SER A N 1
ATOM 844 C CA . SER A 1 107 ? 20.934 -1.704 2.746 1.00 90.19 107 SER A CA 1
ATOM 845 C C . SER A 1 107 ? 20.658 -0.684 3.854 1.00 90.19 107 SER A C 1
ATOM 847 O O . SER A 1 107 ? 19.982 -1.015 4.821 1.00 90.19 107 SER A O 1
ATOM 849 N N . ARG A 1 108 ? 21.117 0.568 3.712 1.00 90.94 108 ARG A N 1
ATOM 850 C CA . ARG A 1 108 ? 20.776 1.634 4.671 1.00 90.94 108 ARG A CA 1
ATOM 851 C C . ARG A 1 108 ? 19.288 1.963 4.661 1.00 90.94 108 ARG A C 1
ATOM 853 O O . ARG A 1 108 ? 18.730 2.186 5.723 1.00 90.94 108 ARG A O 1
ATOM 860 N N . ILE A 1 109 ? 18.652 1.959 3.491 1.00 91.50 109 ILE A N 1
ATOM 861 C CA . ILE A 1 109 ? 17.207 2.195 3.366 1.00 91.50 109 ILE A CA 1
ATOM 862 C C . ILE A 1 109 ? 16.417 1.101 4.091 1.00 91.50 109 ILE A C 1
ATOM 864 O O . ILE A 1 109 ? 15.445 1.412 4.769 1.00 91.50 109 ILE A O 1
ATOM 868 N N . ILE A 1 110 ? 16.847 -0.161 4.000 1.00 92.00 110 ILE A N 1
ATOM 869 C CA . ILE A 1 110 ? 16.217 -1.261 4.747 1.00 92.00 110 ILE A CA 1
ATOM 870 C C . ILE A 1 110 ? 16.371 -1.074 6.259 1.00 92.00 110 ILE A C 1
ATOM 872 O O . ILE A 1 110 ? 15.401 -1.272 6.983 1.00 92.00 110 ILE A O 1
ATOM 876 N N . ASN A 1 111 ? 17.536 -0.625 6.731 1.00 92.81 111 ASN A N 1
ATOM 877 C CA . ASN A 1 111 ? 17.716 -0.307 8.150 1.00 92.81 111 ASN A CA 1
ATOM 878 C C . ASN A 1 111 ? 16.804 0.850 8.583 1.00 92.81 111 ASN A C 1
ATOM 880 O O . ASN A 1 111 ? 16.131 0.742 9.596 1.00 92.81 111 ASN A O 1
ATOM 884 N N . PHE A 1 112 ? 16.703 1.916 7.782 1.00 94.25 112 PHE A N 1
ATOM 885 C CA . PHE A 1 112 ? 15.772 3.012 8.061 1.00 94.25 112 PHE A CA 1
ATOM 886 C C . PHE A 1 112 ? 14.312 2.546 8.090 1.00 94.25 112 PHE A C 1
ATOM 888 O O . PHE A 1 112 ? 13.536 3.024 8.911 1.00 94.25 112 PHE A O 1
ATOM 895 N N . LEU A 1 113 ? 13.930 1.603 7.224 1.00 92.06 113 LEU A N 1
ATOM 896 C CA . LEU A 1 113 ? 12.597 1.008 7.252 1.00 92.06 113 LEU A CA 1
ATOM 897 C C . LEU A 1 113 ? 12.361 0.223 8.544 1.00 92.06 113 LEU A C 1
ATOM 899 O O . LEU A 1 113 ? 11.308 0.383 9.150 1.00 92.06 113 LEU A O 1
ATOM 903 N N . GLN A 1 114 ? 13.336 -0.574 8.977 1.00 92.88 114 GLN A N 1
ATOM 904 C CA . GLN A 1 114 ? 13.263 -1.289 10.247 1.00 92.88 114 GLN A CA 1
ATOM 905 C C . GLN A 1 114 ? 13.130 -0.320 11.428 1.00 92.88 114 GLN A C 1
ATOM 907 O O . GLN A 1 114 ? 12.199 -0.461 12.214 1.00 92.88 114 GLN A O 1
ATOM 912 N N . ASP A 1 115 ? 13.995 0.697 11.504 1.00 93.69 115 ASP A N 1
ATOM 913 C CA . ASP A 1 115 ? 13.959 1.723 12.553 1.00 93.69 115 ASP A CA 1
ATOM 914 C C . ASP A 1 115 ? 12.604 2.448 12.573 1.00 93.69 115 ASP A C 1
ATOM 916 O O . ASP A 1 115 ? 12.050 2.740 13.625 1.00 93.69 115 ASP A O 1
ATOM 920 N N . PHE A 1 116 ? 12.036 2.737 11.399 1.00 92.25 116 PHE A N 1
ATOM 921 C CA . PHE A 1 116 ? 10.711 3.345 11.279 1.00 92.25 116 PHE A CA 1
ATOM 922 C C . PHE A 1 116 ? 9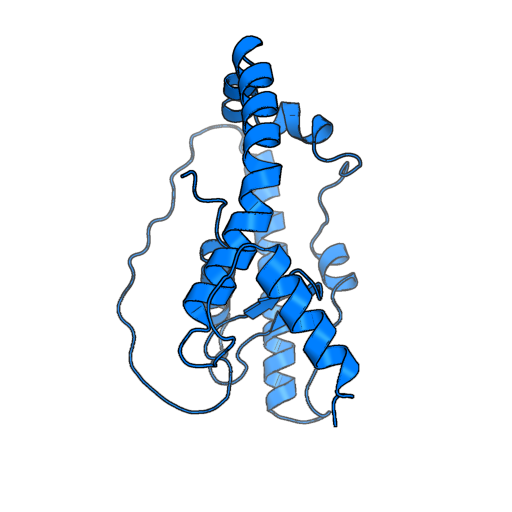.584 2.445 11.790 1.00 92.25 116 PHE A C 1
ATOM 924 O O . PHE A 1 116 ? 8.717 2.934 12.509 1.00 92.25 116 PHE A O 1
ATOM 931 N N . ILE A 1 117 ? 9.585 1.157 11.437 1.00 91.00 117 ILE A N 1
ATOM 932 C CA . ILE A 1 117 ? 8.557 0.220 11.905 1.00 91.00 117 ILE A CA 1
ATOM 933 C C . ILE A 1 117 ? 8.661 0.043 13.426 1.00 91.00 117 ILE A C 1
ATOM 935 O O . ILE A 1 117 ? 7.636 0.107 14.099 1.00 91.00 117 ILE A O 1
ATOM 939 N N . GLN A 1 118 ? 9.878 -0.087 13.961 1.00 92.31 118 GLN A N 1
ATOM 940 C CA . GLN A 1 118 ? 10.112 -0.195 15.402 1.00 92.31 118 GLN A CA 1
ATOM 941 C C . GLN A 1 118 ? 9.635 1.056 16.149 1.00 92.31 118 GLN A C 1
ATOM 943 O O . GLN A 1 118 ? 8.907 0.945 17.125 1.00 92.31 118 GLN A O 1
ATOM 948 N N . ASN A 1 119 ? 9.955 2.255 15.650 1.00 90.50 119 ASN A N 1
ATOM 949 C CA . ASN A 1 119 ? 9.500 3.500 16.276 1.00 90.50 119 ASN A CA 1
ATOM 950 C C . ASN A 1 119 ? 7.965 3.602 16.328 1.00 90.50 119 ASN A C 1
ATOM 952 O O . ASN A 1 119 ? 7.418 4.126 17.293 1.00 90.50 119 ASN A O 1
ATOM 956 N N . ILE A 1 120 ? 7.257 3.107 15.303 1.00 87.69 120 ILE A N 1
ATOM 957 C CA . ILE A 1 120 ? 5.785 3.067 15.303 1.00 87.69 120 ILE A CA 1
ATOM 958 C C . ILE A 1 120 ? 5.256 2.078 16.345 1.00 87.69 120 ILE A C 1
ATOM 960 O O . ILE A 1 120 ? 4.236 2.345 16.979 1.00 87.69 120 ILE A O 1
ATOM 964 N N . GLU A 1 121 ? 5.913 0.931 16.494 1.00 86.81 121 GLU A N 1
ATOM 965 C CA . GLU A 1 121 ? 5.569 -0.068 17.503 1.00 86.81 121 GLU A CA 1
ATOM 966 C C . GLU A 1 121 ? 5.741 0.496 18.918 1.00 86.81 121 GLU A C 1
ATOM 968 O O . GLU A 1 121 ? 4.778 0.514 19.686 1.00 86.81 121 GLU A O 1
ATOM 973 N N . ASP A 1 122 ? 6.908 1.076 19.204 1.00 85.69 122 ASP A N 1
ATOM 974 C CA . ASP A 1 122 ? 7.245 1.649 20.508 1.00 85.69 122 ASP A CA 1
ATOM 975 C C . ASP A 1 122 ? 6.305 2.822 20.875 1.00 85.69 122 ASP A C 1
ATOM 977 O O . ASP A 1 122 ? 5.787 2.896 21.992 1.00 85.69 122 ASP A O 1
ATOM 981 N N . GLU A 1 123 ? 5.999 3.722 19.926 1.00 81.19 123 GLU A N 1
ATOM 982 C CA . GLU A 1 123 ? 5.058 4.835 20.144 1.00 81.19 123 GLU A CA 1
ATOM 983 C C . GLU A 1 123 ? 3.628 4.376 20.474 1.00 81.19 123 GLU A C 1
ATOM 985 O O . GLU A 1 123 ? 2.880 5.085 21.158 1.00 81.19 123 GLU A O 1
ATOM 990 N N . GLU A 1 124 ? 3.187 3.246 19.923 1.00 68.25 124 GLU A N 1
ATOM 991 C CA . GLU A 1 124 ? 1.861 2.701 20.210 1.00 68.25 124 GLU A CA 1
ATOM 992 C C . GLU A 1 124 ? 1.810 2.023 21.578 1.00 68.25 124 GLU A C 1
ATOM 994 O O . GLU A 1 124 ? 0.813 2.178 22.293 1.00 68.25 124 GLU A O 1
ATOM 999 N N . GLU A 1 125 ? 2.886 1.344 21.976 1.00 65.00 125 GLU A N 1
ATOM 1000 C CA . GLU A 1 125 ? 3.016 0.805 23.326 1.00 65.00 125 GLU A CA 1
ATOM 1001 C C . GLU A 1 125 ? 2.989 1.929 24.364 1.00 65.00 125 GLU A C 1
ATOM 1003 O O . GLU A 1 125 ? 2.183 1.874 25.295 1.00 65.00 125 GLU A O 1
ATOM 1008 N N . GLU A 1 126 ? 3.742 3.015 24.170 1.00 62.31 126 GLU A N 1
ATOM 1009 C CA . GLU A 1 126 ? 3.719 4.172 25.076 1.00 62.31 126 GLU A CA 1
ATOM 1010 C C . GLU A 1 126 ? 2.317 4.802 25.202 1.00 62.31 126 GLU A C 1
ATOM 1012 O O . GLU A 1 126 ? 1.881 5.142 26.307 1.00 62.31 126 GLU A O 1
ATOM 1017 N N . LYS A 1 127 ? 1.555 4.893 24.101 1.00 57.47 127 LYS A N 1
ATOM 1018 C CA . LYS A 1 127 ? 0.156 5.377 24.105 1.00 57.47 127 LYS A CA 1
ATOM 1019 C C . LYS A 1 127 ? -0.804 4.409 24.800 1.00 57.47 127 LYS A C 1
ATOM 1021 O O . LYS A 1 127 ? -1.799 4.853 25.369 1.00 57.47 127 LYS A O 1
ATOM 1026 N N . SER A 1 128 ? -0.514 3.108 24.796 1.00 57.16 128 SER A N 1
ATOM 1027 C CA . SER A 1 128 ? -1.298 2.109 25.534 1.00 57.16 128 SER A CA 1
ATOM 1028 C C . SER A 1 128 ? -1.096 2.202 27.056 1.00 57.16 128 SER A C 1
ATOM 1030 O O . SER A 1 128 ? -2.038 1.974 27.816 1.00 57.16 128 SER A O 1
ATOM 1032 N N . PHE A 1 129 ? 0.090 2.635 27.505 1.00 47.25 129 PHE A N 1
ATOM 1033 C CA . PHE A 1 129 ? 0.367 2.966 28.910 1.00 47.25 129 PHE A CA 1
ATOM 1034 C C . PHE A 1 129 ? -0.122 4.370 29.306 1.00 47.25 129 PHE A C 1
ATOM 1036 O O . PHE A 1 129 ? -0.390 4.618 30.482 1.00 47.25 129 PHE A O 1
ATOM 1043 N N . ALA A 1 130 ? -0.284 5.274 28.336 1.00 43.88 130 ALA A N 1
ATOM 1044 C CA . ALA A 1 130 ? -0.762 6.642 28.513 1.00 43.88 130 ALA A CA 1
ATOM 1045 C C . ALA A 1 130 ? -2.235 6.816 28.090 1.00 43.88 130 ALA A C 1
ATOM 1047 O O . ALA A 1 130 ? -2.568 7.669 27.268 1.00 43.88 130 ALA A O 1
ATOM 1048 N N . VAL A 1 131 ? -3.160 6.046 28.671 1.00 43.72 131 VAL A N 1
ATOM 1049 C CA . VAL A 1 131 ? -4.592 6.389 28.593 1.00 43.72 131 VAL A CA 1
ATOM 1050 C C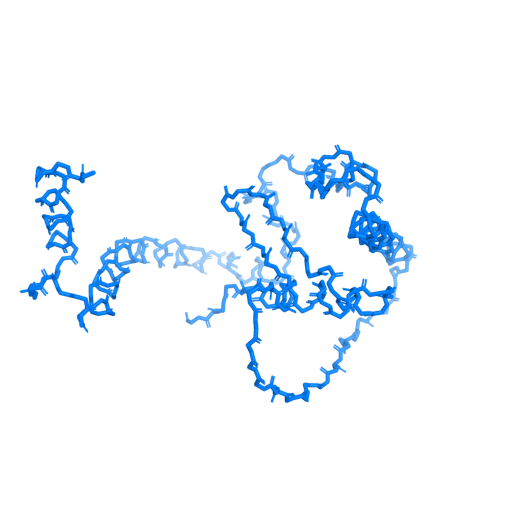 . VAL A 1 131 ? -4.907 7.502 29.601 1.00 43.72 131 VAL A C 1
ATOM 1052 O O . VAL A 1 131 ? -5.490 7.248 30.647 1.00 43.72 131 VAL A O 1
ATOM 1055 N N . GLU A 1 132 ? -4.522 8.739 29.280 1.00 46.66 132 GLU A N 1
ATOM 1056 C CA . GLU A 1 132 ? -5.315 9.957 29.516 1.00 46.66 132 GLU A CA 1
ATOM 1057 C C . GLU A 1 132 ? -4.736 11.119 28.682 1.00 46.66 132 GLU A C 1
ATOM 1059 O O . GLU A 1 132 ? -3.526 11.283 28.597 1.00 46.66 132 GLU A O 1
ATOM 1064 N N . GLU A 1 133 ? -5.624 11.940 28.108 1.00 38.28 133 GLU A N 1
ATOM 1065 C CA . GLU A 1 133 ? -5.368 13.194 27.366 1.00 38.28 133 GLU A CA 1
ATOM 1066 C C . GLU A 1 133 ? -5.018 13.107 25.858 1.00 38.28 133 GLU A C 1
ATOM 1068 O O . GLU A 1 133 ? -3.877 13.086 25.413 1.00 38.28 133 GLU A O 1
ATOM 1073 N N . ARG A 1 134 ? -6.104 13.194 25.072 1.00 36.97 134 ARG A N 1
ATOM 1074 C CA . ARG A 1 134 ? -6.322 14.117 23.936 1.00 36.97 134 ARG A CA 1
ATOM 1075 C C . ARG A 1 134 ? -5.191 14.294 22.913 1.00 36.97 134 ARG A C 1
ATOM 1077 O O . ARG A 1 134 ? -4.239 15.046 23.092 1.00 36.97 134 ARG A O 1
ATOM 1084 N N . GLY A 1 135 ? -5.449 13.736 21.731 1.00 38.38 135 GLY A N 1
ATOM 1085 C CA . GLY A 1 135 ? -4.654 13.939 20.529 1.00 38.38 135 GLY A CA 1
ATOM 1086 C C . GLY A 1 135 ? -4.601 15.382 20.025 1.00 38.38 135 GLY A C 1
ATOM 1087 O O . GLY A 1 135 ? -5.530 16.175 20.182 1.00 38.38 135 GLY A O 1
ATOM 1088 N N . THR A 1 136 ? -3.513 15.676 19.319 1.00 29.05 136 THR A N 1
ATOM 1089 C CA . THR A 1 136 ? -3.431 16.784 18.366 1.00 29.05 136 THR A CA 1
ATOM 1090 C C . THR A 1 136 ? -2.724 16.313 17.088 1.00 29.05 136 THR A C 1
ATOM 1092 O O . THR A 1 136 ? -1.789 15.519 17.170 1.00 29.05 136 THR A O 1
ATOM 1095 N N . PRO A 1 137 ? -3.175 16.750 15.896 1.00 34.53 137 PRO A N 1
ATOM 1096 C CA . PRO A 1 137 ? -2.584 16.348 14.625 1.00 34.53 137 PRO A CA 1
ATOM 1097 C C . PRO A 1 137 ? -1.411 17.265 14.251 1.00 34.53 137 PRO A C 1
ATOM 1099 O O . PRO A 1 137 ? -1.520 18.493 14.307 1.00 34.53 137 PRO A O 1
ATOM 1102 N N . VAL A 1 138 ? -0.303 16.668 13.815 1.00 28.67 138 VAL A N 1
ATOM 1103 C CA . VAL A 1 138 ? 0.844 17.387 13.250 1.00 28.67 138 VAL A CA 1
ATOM 1104 C C . VAL A 1 138 ? 0.480 17.888 11.847 1.00 28.67 138 VAL A C 1
ATOM 1106 O O . VAL A 1 138 ? 0.161 17.104 10.958 1.00 28.67 138 VAL A O 1
ATOM 1109 N N . LYS A 1 139 ? 0.518 19.211 11.653 1.00 31.38 139 LYS A N 1
ATOM 1110 C CA . LYS A 1 139 ? 0.451 19.881 10.344 1.00 31.38 139 LYS A CA 1
ATOM 1111 C C . LYS A 1 139 ? 1.858 20.299 9.935 1.00 31.38 139 LYS A C 1
ATOM 1113 O O . LYS A 1 139 ? 2.483 21.047 10.682 1.00 31.38 139 LYS A O 1
ATOM 1118 N N . ILE A 1 140 ? 2.310 19.915 8.742 1.00 30.08 140 ILE A N 1
ATOM 1119 C CA . ILE A 1 140 ? 3.462 20.548 8.088 1.00 30.08 140 ILE A CA 1
ATOM 1120 C C . ILE A 1 140 ? 3.111 20.817 6.622 1.00 30.08 140 ILE A C 1
ATOM 1122 O O .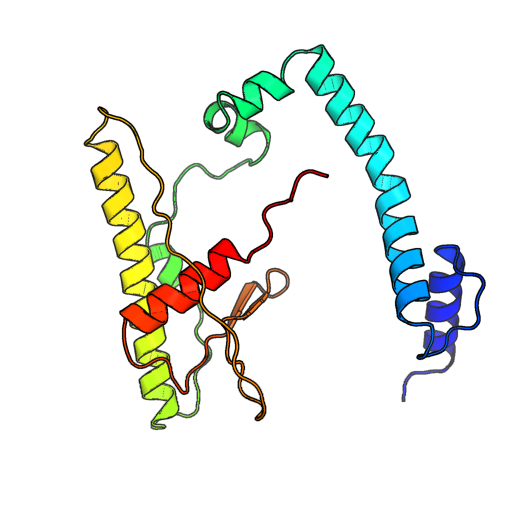 ILE A 1 140 ? 2.525 19.985 5.937 1.00 30.08 140 ILE A O 1
ATOM 1126 N N . THR A 1 141 ? 3.402 22.047 6.219 1.00 28.72 141 THR A N 1
ATOM 1127 C CA . THR A 1 141 ? 3.085 22.723 4.961 1.00 28.72 141 THR A CA 1
ATOM 1128 C C . THR A 1 141 ? 3.981 22.281 3.807 1.00 28.72 141 THR A C 1
ATOM 1130 O O . THR A 1 141 ? 5.191 22.153 3.979 1.00 28.72 141 THR A O 1
ATOM 1133 N N . GLU A 1 142 ? 3.370 22.116 2.634 1.00 28.89 142 GLU A N 1
ATOM 1134 C CA . GLU A 1 142 ? 4.024 21.893 1.343 1.00 28.89 142 GLU A CA 1
ATOM 1135 C C . GLU A 1 142 ? 4.869 23.101 0.909 1.00 28.89 142 GLU A C 1
ATOM 1137 O O . GLU A 1 142 ? 4.500 24.252 1.155 1.00 28.89 142 GLU A O 1
ATOM 1142 N N . SER A 1 143 ? 5.955 22.838 0.182 1.00 29.94 143 SER A N 1
ATOM 1143 C CA . SER A 1 143 ? 6.552 23.822 -0.720 1.00 29.94 143 SER A CA 1
ATOM 1144 C C . SER A 1 143 ? 7.147 23.132 -1.950 1.00 29.94 143 SER A C 1
ATOM 1146 O O . SER A 1 143 ? 8.173 22.462 -1.859 1.00 29.94 143 SER A O 1
ATOM 1148 N N . ASP A 1 144 ? 6.417 23.311 -3.049 1.00 26.86 144 ASP A N 1
ATOM 1149 C CA . ASP A 1 144 ? 6.781 23.498 -4.455 1.00 26.86 144 ASP A CA 1
ATOM 1150 C C . ASP A 1 144 ? 7.817 22.603 -5.162 1.00 26.86 144 ASP A C 1
ATOM 1152 O O . ASP A 1 144 ? 9.010 22.552 -4.867 1.00 26.86 144 ASP A O 1
ATOM 1156 N N . LEU A 1 145 ? 7.278 21.983 -6.217 1.00 30.33 145 LEU A N 1
ATOM 1157 C CA . LEU A 1 145 ? 7.889 21.182 -7.271 1.00 30.33 145 LEU A CA 1
ATOM 1158 C C . LEU A 1 145 ? 8.893 21.975 -8.122 1.00 30.33 145 LEU A C 1
ATOM 1160 O O . LEU A 1 145 ? 8.608 23.083 -8.578 1.00 30.33 145 LEU A O 1
ATOM 1164 N N . GLY A 1 146 ? 10.022 21.333 -8.427 1.00 27.47 146 GLY A N 1
ATOM 1165 C CA . GLY A 1 146 ? 10.977 21.735 -9.456 1.00 27.47 146 GLY A CA 1
ATOM 1166 C C . GLY A 1 146 ? 11.228 20.586 -10.436 1.00 27.47 146 GLY A C 1
ATOM 1167 O O . GLY A 1 146 ? 11.344 19.436 -10.034 1.00 27.47 146 GLY A O 1
ATOM 1168 N N . ASP A 1 147 ? 11.259 20.945 -11.712 1.00 32.56 147 ASP A N 1
ATOM 1169 C CA . ASP A 1 147 ? 11.175 20.152 -12.941 1.00 32.56 147 ASP A CA 1
ATOM 1170 C C . ASP A 1 147 ? 12.448 19.343 -13.306 1.00 32.56 147 ASP A C 1
ATOM 1172 O O . ASP A 1 147 ? 13.546 19.896 -13.329 1.00 32.56 147 ASP A O 1
ATOM 1176 N N . GLY A 1 148 ? 12.274 18.067 -13.683 1.00 32.84 148 GLY A N 1
ATOM 1177 C CA . GLY A 1 148 ? 12.724 17.567 -14.994 1.00 32.84 148 GLY A CA 1
ATOM 1178 C C . GLY A 1 148 ? 14.051 16.793 -15.158 1.00 32.84 148 GLY A C 1
ATOM 1179 O O . GLY A 1 148 ? 15.097 17.383 -15.407 1.00 32.84 148 GLY A O 1
ATOM 1180 N N . ASP A 1 149 ? 13.899 15.463 -15.285 1.00 29.59 149 ASP A N 1
ATOM 1181 C CA . ASP A 1 149 ? 14.561 14.523 -16.227 1.00 29.59 149 ASP A CA 1
ATOM 1182 C C . ASP A 1 149 ? 15.810 13.714 -15.798 1.00 29.59 149 ASP A C 1
ATOM 1184 O O . ASP A 1 149 ? 16.958 14.121 -15.972 1.00 29.59 149 ASP A O 1
ATOM 1188 N N . SER A 1 150 ? 15.571 12.468 -15.354 1.00 40.66 150 SER A N 1
ATOM 1189 C CA . SER A 1 150 ? 16.217 11.218 -15.821 1.00 40.66 150 SER A CA 1
ATOM 1190 C C . SER A 1 150 ? 15.589 10.007 -15.106 1.00 40.66 150 SER A C 1
ATOM 1192 O O . SER A 1 150 ? 15.280 10.081 -13.926 1.00 40.66 150 SER A O 1
ATOM 1194 N N . ARG A 1 151 ? 15.402 8.877 -15.805 1.00 47.41 151 ARG A N 1
ATOM 1195 C CA . ARG A 1 151 ? 14.705 7.640 -15.364 1.00 47.41 151 ARG A CA 1
ATOM 1196 C C . ARG A 1 151 ? 15.264 6.954 -14.092 1.00 47.41 151 ARG A C 1
ATOM 1198 O O . ARG A 1 151 ? 15.796 5.849 -14.165 1.00 47.41 151 ARG A O 1
ATOM 1205 N N . GLU A 1 152 ? 15.045 7.548 -12.929 1.00 48.72 152 GLU A N 1
ATOM 1206 C CA . GLU A 1 152 ? 15.106 6.944 -11.593 1.00 48.72 152 GLU A CA 1
ATOM 1207 C C . GLU A 1 152 ? 13.895 7.496 -10.818 1.00 48.72 152 GLU A C 1
ATOM 1209 O O . GLU A 1 152 ? 13.601 8.683 -10.910 1.00 48.72 152 GLU A O 1
ATOM 1214 N N . THR A 1 153 ? 13.113 6.652 -10.134 1.00 50.69 153 THR A N 1
ATOM 1215 C CA . THR A 1 153 ? 11.899 7.108 -9.428 1.00 50.69 153 THR A CA 1
ATOM 1216 C C . THR A 1 153 ? 12.283 8.115 -8.352 1.00 50.69 153 THR A C 1
ATOM 1218 O O . THR A 1 153 ? 12.953 7.731 -7.403 1.00 50.69 153 THR A O 1
ATOM 1221 N N . GLU A 1 154 ? 11.869 9.376 -8.488 1.00 63.03 154 GLU A N 1
ATOM 1222 C CA . GLU A 1 154 ? 12.123 10.448 -7.507 1.00 63.03 154 GLU A CA 1
ATOM 1223 C C . GLU A 1 154 ? 11.296 10.288 -6.220 1.00 63.03 154 GLU A C 1
ATOM 1225 O O . GLU A 1 154 ? 11.605 10.893 -5.198 1.00 63.03 154 GLU A O 1
ATOM 1230 N N . SER A 1 155 ? 10.268 9.437 -6.255 1.00 70.19 155 SER A N 1
ATOM 1231 C CA . SER A 1 155 ? 9.360 9.160 -5.143 1.00 70.19 155 SER A CA 1
ATOM 1232 C C . SER A 1 155 ? 9.250 7.665 -4.854 1.00 70.19 155 SER A C 1
ATOM 1234 O O . SER A 1 155 ? 9.515 6.816 -5.711 1.00 70.19 155 SER A O 1
ATOM 1236 N N . THR A 1 156 ? 8.857 7.340 -3.624 1.00 79.56 156 THR A N 1
ATOM 1237 C CA . THR A 1 156 ? 8.548 5.969 -3.214 1.00 79.56 156 THR A CA 1
ATOM 1238 C C . THR A 1 156 ? 7.286 5.488 -3.929 1.00 79.56 156 THR A C 1
ATOM 1240 O O . THR A 1 156 ? 6.236 6.122 -3.840 1.00 79.56 156 THR A O 1
ATOM 1243 N N . VAL A 1 157 ? 7.367 4.348 -4.617 1.00 81.62 157 VAL A N 1
ATOM 1244 C CA . VAL A 1 157 ? 6.237 3.759 -5.350 1.00 81.62 157 VAL A CA 1
ATOM 1245 C C . VAL A 1 157 ? 5.738 2.524 -4.617 1.00 81.62 157 VAL A C 1
ATOM 1247 O O . VAL A 1 157 ? 6.503 1.591 -4.376 1.00 81.62 157 VAL A O 1
ATOM 1250 N N . VAL A 1 158 ? 4.443 2.496 -4.308 1.00 82.62 158 VAL A N 1
ATOM 1251 C CA . VAL A 1 158 ? 3.764 1.351 -3.689 1.00 82.62 158 VAL A CA 1
ATOM 1252 C C . VAL A 1 158 ? 2.898 0.627 -4.719 1.00 82.62 158 VAL A C 1
ATOM 1254 O O . VAL A 1 158 ? 2.147 1.252 -5.468 1.00 82.62 158 VAL A O 1
ATOM 1257 N N . ASN A 1 159 ? 2.992 -0.701 -4.770 1.00 77.44 159 ASN A N 1
ATOM 1258 C CA . ASN A 1 159 ? 2.150 -1.541 -5.615 1.00 77.44 159 ASN A CA 1
ATOM 1259 C C . ASN A 1 159 ? 1.502 -2.641 -4.771 1.00 77.44 159 ASN A C 1
ATOM 1261 O O . ASN A 1 159 ? 2.154 -3.612 -4.387 1.00 77.44 159 ASN A O 1
ATOM 1265 N N . ALA A 1 160 ? 0.204 -2.482 -4.512 1.00 76.94 160 ALA A N 1
ATOM 1266 C CA . ALA A 1 160 ? -0.584 -3.429 -3.730 1.00 76.94 160 ALA A CA 1
ATOM 1267 C C . ALA A 1 160 ? -0.869 -4.746 -4.474 1.00 76.94 160 ALA A C 1
ATOM 1269 O O . ALA A 1 160 ? -1.105 -5.761 -3.837 1.00 76.94 160 ALA A O 1
ATOM 1270 N N . CYS A 1 161 ? -0.838 -4.766 -5.811 1.00 66.25 161 CYS A N 1
ATOM 1271 C CA . CYS A 1 161 ? -1.072 -5.993 -6.579 1.00 66.25 161 CYS A CA 1
ATOM 1272 C C . CYS A 1 161 ? 0.129 -6.945 -6.521 1.00 66.25 161 CYS A C 1
ATOM 1274 O O . CYS A 1 161 ? -0.046 -8.159 -6.559 1.00 66.25 161 CYS A O 1
ATOM 1276 N N . SER A 1 162 ? 1.345 -6.396 -6.459 1.00 77.50 162 SER A N 1
ATOM 1277 C CA . SER A 1 162 ? 2.593 -7.163 -6.360 1.00 77.50 162 SER A CA 1
ATOM 1278 C C . SER A 1 162 ? 3.209 -7.149 -4.962 1.00 77.50 162 SER A C 1
ATOM 1280 O O . SER A 1 162 ? 4.329 -7.629 -4.809 1.00 77.50 162 SER A O 1
ATOM 1282 N N . ASN A 1 163 ? 2.513 -6.596 -3.961 1.00 79.56 163 ASN A N 1
ATOM 1283 C CA . ASN A 1 163 ? 2.996 -6.437 -2.585 1.00 79.56 163 ASN A CA 1
ATOM 1284 C C . ASN A 1 163 ? 4.422 -5.860 -2.509 1.00 79.56 163 ASN A C 1
ATOM 1286 O O . ASN A 1 163 ? 5.268 -6.360 -1.772 1.00 79.56 163 ASN A O 1
ATOM 1290 N N . SER A 1 164 ? 4.711 -4.831 -3.309 1.00 82.81 164 SER A N 1
ATOM 1291 C CA . SER A 1 164 ? 6.071 -4.301 -3.457 1.00 82.81 164 SER A CA 1
ATOM 1292 C C . SER A 1 164 ? 6.137 -2.799 -3.222 1.00 82.81 164 SER A C 1
ATOM 1294 O O . SER A 1 164 ? 5.273 -2.054 -3.691 1.00 82.81 164 SER A O 1
ATOM 1296 N N . ILE A 1 165 ? 7.218 -2.356 -2.584 1.00 85.81 165 ILE A N 1
ATOM 1297 C CA . ILE A 1 165 ? 7.558 -0.946 -2.380 1.00 85.81 165 ILE A CA 1
ATOM 1298 C C . ILE A 1 165 ? 8.907 -0.684 -3.053 1.00 85.81 165 ILE A C 1
ATOM 1300 O O . ILE A 1 165 ? 9.848 -1.455 -2.882 1.00 85.81 165 ILE A O 1
ATOM 1304 N N . THR A 1 166 ? 9.000 0.387 -3.838 1.00 87.44 166 THR A N 1
ATOM 1305 C CA . THR A 1 166 ? 10.232 0.803 -4.524 1.00 87.44 166 THR A CA 1
ATOM 1306 C C . THR A 1 166 ? 10.695 2.142 -3.971 1.00 87.44 166 THR A C 1
ATOM 1308 O O . THR A 1 166 ? 9.932 3.102 -4.008 1.00 87.44 166 THR A O 1
ATOM 1311 N N . PHE A 1 167 ? 11.938 2.213 -3.489 1.00 85.56 167 PHE A N 1
ATOM 1312 C CA . PHE A 1 167 ? 12.527 3.426 -2.916 1.00 85.56 167 PHE A CA 1
ATOM 1313 C C . PHE A 1 167 ? 13.550 4.084 -3.861 1.00 85.56 167 PHE A C 1
ATOM 1315 O O . PHE A 1 167 ? 14.324 3.370 -4.508 1.00 85.56 167 PHE A O 1
ATOM 1322 N N . PRO A 1 168 ? 13.632 5.429 -3.901 1.00 84.44 168 PRO A N 1
ATOM 1323 C CA . PRO A 1 168 ? 14.736 6.137 -4.549 1.00 84.44 168 PRO A CA 1
ATOM 1324 C C . PRO A 1 168 ? 16.068 5.866 -3.837 1.00 84.44 168 PRO A C 1
ATOM 1326 O O . PRO A 1 168 ? 16.196 6.086 -2.639 1.00 84.44 168 PRO A O 1
ATOM 1329 N N . THR A 1 169 ? 17.111 5.470 -4.570 1.00 76.94 169 THR A N 1
ATOM 1330 C CA . THR A 1 169 ? 18.443 5.183 -3.988 1.00 76.94 169 THR A CA 1
ATOM 1331 C C . THR A 1 169 ? 19.455 6.327 -4.140 1.00 76.94 169 THR A C 1
ATOM 1333 O O . THR A 1 169 ? 20.549 6.280 -3.569 1.00 76.94 169 THR A O 1
ATOM 1336 N N . ARG A 1 170 ? 19.154 7.346 -4.959 1.00 69.19 170 ARG A N 1
ATOM 1337 C CA . ARG A 1 170 ? 20.126 8.387 -5.343 1.00 69.19 170 ARG A CA 1
ATOM 1338 C C . ARG A 1 170 ? 20.304 9.471 -4.278 1.00 69.19 170 ARG A C 1
ATOM 1340 O O . ARG A 1 170 ? 21.447 9.836 -4.000 1.00 69.19 170 ARG A O 1
ATOM 1347 N N . HIS A 1 171 ? 19.200 9.925 -3.689 1.00 67.88 171 HIS A N 1
ATOM 1348 C CA . HIS A 1 171 ? 19.145 11.055 -2.752 1.00 67.88 171 HIS A CA 1
ATOM 1349 C C . HIS A 1 171 ? 18.735 10.655 -1.333 1.00 67.88 171 HIS A C 1
ATOM 1351 O O . HIS A 1 171 ? 18.631 11.507 -0.467 1.00 67.88 171 HIS A O 1
ATOM 1357 N N . LEU A 1 172 ? 18.530 9.360 -1.091 1.00 75.19 172 LEU A N 1
ATOM 1358 C CA . LEU A 1 172 ? 18.101 8.840 0.199 1.00 75.19 172 LEU A CA 1
ATOM 1359 C C . LEU A 1 172 ? 19.320 8.485 1.053 1.00 75.19 172 LEU A C 1
ATOM 1361 O O . LEU A 1 172 ? 19.767 7.336 1.085 1.00 75.19 172 LEU A O 1
ATOM 1365 N N . GLY A 1 173 ? 19.937 9.513 1.640 1.00 74.50 173 GLY A N 1
ATOM 1366 C CA . GLY A 1 173 ? 21.198 9.400 2.374 1.00 74.50 173 GLY A CA 1
ATOM 1367 C C . GLY A 1 173 ? 21.034 9.377 3.890 1.00 74.50 173 GLY A C 1
ATOM 1368 O O . GLY A 1 173 ? 21.917 8.868 4.586 1.00 74.50 173 GLY A O 1
ATOM 1369 N N . SER A 1 174 ? 19.923 9.910 4.393 1.00 87.19 174 SER A N 1
ATOM 1370 C CA . SER A 1 174 ? 19.675 10.108 5.818 1.00 87.19 174 SER A CA 1
ATOM 1371 C C . SER A 1 174 ? 18.290 9.619 6.249 1.00 87.19 174 SER A C 1
ATOM 1373 O O . SER A 1 174 ? 17.361 9.522 5.446 1.00 87.19 174 SER A O 1
ATOM 1375 N N . TYR A 1 175 ? 18.153 9.330 7.543 1.00 88.44 175 TYR A N 1
ATOM 1376 C CA . TYR A 1 175 ? 16.882 8.908 8.128 1.00 88.44 175 TYR A CA 1
ATOM 1377 C C . TYR A 1 175 ? 15.763 9.966 7.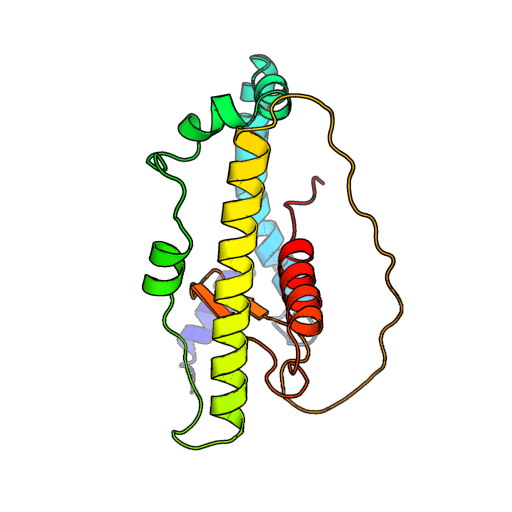994 1.00 88.44 175 TYR A C 1
ATOM 1379 O O . TYR A 1 175 ? 14.653 9.592 7.626 1.00 88.44 175 TYR A O 1
ATOM 1387 N N . PRO A 1 176 ? 16.006 11.283 8.177 1.00 89.19 176 PRO A N 1
ATOM 1388 C CA . PRO A 1 176 ? 14.965 12.295 7.972 1.00 89.19 176 PRO A CA 1
ATOM 1389 C C . PRO A 1 176 ? 14.435 12.366 6.532 1.00 89.19 176 PRO A C 1
ATOM 1391 O O . PRO A 1 176 ? 13.234 12.523 6.328 1.00 89.19 176 PRO A O 1
ATOM 1394 N N . GLU A 1 177 ? 15.304 12.212 5.526 1.00 87.94 177 GLU A N 1
ATOM 1395 C CA . GLU A 1 177 ? 14.882 12.136 4.116 1.00 87.94 177 GLU A CA 1
ATOM 1396 C C . GLU A 1 177 ? 14.021 10.892 3.865 1.00 87.94 177 GLU A C 1
ATOM 1398 O O . GLU A 1 177 ? 13.021 10.955 3.149 1.00 87.94 177 GLU A O 1
ATOM 1403 N N . PHE A 1 178 ? 14.383 9.768 4.493 1.00 90.31 178 PHE A N 1
ATOM 1404 C CA . PHE A 1 178 ? 13.586 8.544 4.471 1.00 90.31 178 PHE A CA 1
ATOM 1405 C C . PHE A 1 178 ? 12.206 8.752 5.080 1.00 90.31 178 PHE A C 1
ATOM 1407 O O . PHE A 1 178 ? 11.213 8.426 4.429 1.00 90.31 178 PHE A O 1
ATOM 1414 N N . LEU A 1 179 ? 12.136 9.351 6.270 1.00 89.56 179 LEU A N 1
ATOM 1415 C CA . LEU A 1 179 ? 10.875 9.650 6.940 1.00 89.56 179 LEU A CA 1
ATOM 1416 C C . LEU A 1 179 ? 9.964 10.521 6.079 1.00 89.56 179 LEU A C 1
ATOM 1418 O O . LEU A 1 179 ? 8.776 10.221 5.964 1.00 89.56 179 LEU A O 1
ATOM 1422 N N . LEU A 1 180 ? 10.507 11.559 5.440 1.00 86.69 180 LEU A N 1
ATOM 1423 C CA . LEU A 1 180 ? 9.731 12.428 4.559 1.00 86.69 180 LEU A CA 1
ATOM 1424 C C . LEU A 1 180 ? 9.092 11.628 3.415 1.00 86.69 180 LEU A C 1
ATOM 1426 O O . LEU A 1 180 ? 7.887 11.725 3.190 1.00 86.69 180 LEU A O 1
ATOM 1430 N N . LEU A 1 181 ? 9.881 10.796 2.733 1.00 85.50 181 LEU A N 1
ATOM 1431 C CA . LEU A 1 181 ? 9.419 10.027 1.578 1.00 85.50 181 LEU A CA 1
ATOM 1432 C C . LEU A 1 181 ? 8.432 8.917 1.944 1.00 85.50 181 LEU A C 1
ATOM 1434 O O . LEU A 1 181 ? 7.438 8.735 1.239 1.00 85.50 181 LEU A O 1
ATOM 1438 N N . ILE A 1 182 ? 8.690 8.158 3.013 1.00 86.50 182 ILE A N 1
ATOM 1439 C CA . ILE A 1 182 ? 7.778 7.088 3.435 1.00 86.50 182 ILE A CA 1
ATOM 1440 C C . ILE A 1 182 ? 6.473 7.672 3.974 1.00 86.50 182 ILE A C 1
ATOM 1442 O O . ILE A 1 182 ? 5.403 7.189 3.617 1.00 86.50 182 ILE A O 1
ATOM 1446 N N . THR A 1 183 ? 6.535 8.775 4.725 1.00 84.06 183 THR A N 1
ATOM 1447 C CA . THR A 1 183 ? 5.336 9.471 5.207 1.00 84.06 183 THR A CA 1
ATOM 1448 C C . THR A 1 183 ? 4.535 10.017 4.037 1.00 84.06 183 THR A C 1
ATOM 1450 O O . THR A 1 183 ? 3.330 9.797 3.970 1.00 84.06 183 THR A O 1
ATOM 1453 N N . GLN A 1 184 ? 5.185 10.659 3.063 1.00 83.06 184 GLN A N 1
ATOM 1454 C CA . GLN A 1 184 ? 4.509 11.125 1.856 1.00 83.06 184 GLN A CA 1
ATOM 1455 C C . GLN A 1 184 ? 3.856 9.967 1.094 1.00 83.06 184 GLN A C 1
ATOM 1457 O O . GLN A 1 184 ? 2.721 10.103 0.648 1.00 83.06 184 GLN A O 1
ATOM 1462 N N . ALA A 1 185 ? 4.519 8.815 0.965 1.00 81.31 185 ALA A N 1
ATOM 1463 C CA . ALA A 1 185 ? 3.943 7.639 0.313 1.00 81.31 185 ALA A CA 1
ATOM 1464 C C . ALA A 1 185 ? 2.714 7.092 1.058 1.00 81.31 185 ALA A C 1
ATOM 1466 O O . ALA A 1 185 ? 1.718 6.747 0.425 1.00 81.31 185 ALA A O 1
ATOM 1467 N N . VAL A 1 186 ? 2.751 7.060 2.393 1.00 80.75 186 VAL A N 1
ATOM 1468 C CA . VAL A 1 186 ? 1.614 6.627 3.220 1.00 80.75 186 VAL A CA 1
ATOM 1469 C C . VAL A 1 186 ? 0.462 7.635 3.141 1.00 80.75 186 VAL A C 1
ATOM 1471 O O . VAL A 1 186 ? -0.674 7.234 2.911 1.00 80.75 186 VAL A O 1
ATOM 1474 N N . MET A 1 187 ? 0.736 8.938 3.243 1.00 76.00 187 MET A N 1
ATOM 1475 C CA . MET A 1 187 ? -0.283 9.999 3.182 1.00 76.00 187 MET A CA 1
ATOM 1476 C C . MET A 1 187 ? -0.882 10.180 1.778 1.00 76.00 187 MET A C 1
ATOM 1478 O O . MET A 1 187 ? -2.049 10.534 1.638 1.00 76.00 187 MET A O 1
ATOM 1482 N N . SER A 1 188 ? -0.090 9.953 0.726 1.00 68.19 188 SER A N 1
ATOM 1483 C CA . SER A 1 188 ? -0.553 10.017 -0.669 1.00 68.19 188 SER A CA 1
ATOM 1484 C C . SER A 1 188 ? -1.225 8.730 -1.141 1.00 68.19 188 SER A C 1
ATOM 1486 O O . SER A 1 188 ? -1.890 8.742 -2.185 1.00 68.19 188 SER A O 1
ATOM 1488 N N . SER A 1 189 ? -1.098 7.630 -0.386 1.00 61.78 189 SER A N 1
ATOM 1489 C CA . SER A 1 189 ? -1.969 6.476 -0.569 1.00 61.78 189 SER A CA 1
ATOM 1490 C C . SER A 1 189 ? -3.392 6.981 -0.359 1.00 61.78 189 SER A C 1
ATOM 1492 O O . SER A 1 189 ? -3.753 7.441 0.719 1.00 61.78 189 SER A O 1
ATOM 1494 N N . ARG A 1 190 ? -4.156 7.059 -1.455 1.00 48.75 190 ARG A N 1
ATOM 1495 C CA . ARG A 1 190 ? -5.491 7.652 -1.443 1.00 48.75 190 ARG A CA 1
ATOM 1496 C C . ARG A 1 190 ? -6.288 6.991 -0.326 1.00 48.75 190 ARG A C 1
ATOM 1498 O O . ARG A 1 190 ? -6.698 5.840 -0.471 1.00 48.75 190 ARG A O 1
ATOM 1505 N N . GLU A 1 191 ? -6.584 7.737 0.736 1.00 43.56 191 GLU A N 1
ATOM 1506 C CA . GLU A 1 191 ? -7.791 7.463 1.497 1.00 43.56 191 GLU A CA 1
ATOM 1507 C C . GLU A 1 191 ? -8.922 7.380 0.469 1.00 43.56 191 GLU A C 1
ATOM 1509 O O . GLU A 1 191 ? -8.936 8.156 -0.499 1.00 43.56 191 GLU A O 1
ATOM 1514 N N . PHE A 1 192 ? -9.836 6.418 0.625 1.00 38.25 192 PHE A N 1
ATOM 1515 C CA . PHE A 1 192 ? -11.089 6.400 -0.126 1.00 38.25 192 PHE A CA 1
ATOM 1516 C C . PHE A 1 192 ? -11.801 7.729 0.145 1.00 38.25 192 PHE A C 1
ATOM 1518 O O . PHE A 1 192 ? -12.585 7.858 1.084 1.00 38.25 192 PHE A O 1
ATOM 1525 N N . SER A 1 193 ? -11.461 8.745 -0.645 1.00 30.61 193 SER A N 1
ATOM 1526 C CA . SER A 1 193 ? -11.988 10.086 -0.519 1.00 30.61 193 SER A CA 1
ATOM 1527 C C . SER A 1 193 ? -13.469 9.954 -0.793 1.00 30.61 193 SER A C 1
ATOM 1529 O O . SER A 1 193 ? -13.879 9.548 -1.881 1.00 30.61 193 SER A O 1
ATOM 1531 N N . ARG A 1 194 ? -14.257 10.206 0.250 1.00 31.39 194 ARG A N 1
ATOM 1532 C CA . ARG A 1 194 ? -15.711 10.219 0.191 1.00 31.39 194 ARG A CA 1
ATOM 1533 C C . ARG A 1 194 ? -16.133 11.258 -0.850 1.00 31.39 194 ARG A C 1
ATOM 1535 O O . ARG A 1 194 ? -16.036 12.453 -0.587 1.00 31.39 194 ARG A O 1
ATOM 1542 N N . SER A 1 195 ? -16.569 10.790 -2.017 1.00 31.20 195 SER A N 1
ATOM 1543 C CA . SER A 1 195 ? -17.492 11.515 -2.897 1.00 31.20 195 SER A CA 1
ATOM 1544 C C . SER A 1 195 ? -18.923 11.151 -2.537 1.00 31.20 195 SER A C 1
ATOM 1546 O O . SER A 1 195 ? -19.187 9.924 -2.494 1.00 31.20 195 SER A O 1
#

Sequence (195 aa):
MAEPEAMYDLLDRITACGYSGHATWERKEEIIKAIILHSSGRILPMLQQICSGMKLYGLCEMIVQQPHNFRDLFVPGLHEKPDAEFLMGAISPVFSELGSLRRQRESRIINFLQDFIQNIEDEEEEKSFAVEERGTPVKITESDLGDGDSRETESTVVNACSNSITFPTRHLGSYPEFLLLITQAVMSSREFSRS

Secondary structure (DSSP, 8-state):
---HHHHHHHHHHHHHTT--S---GGGHHHHHHHHHHHHHHHHHHHHHHHHHHHHHTTHHHHHHH-HHHHHHHHSTT--SPPPHHHHHHH----PPSTT-HHHHHHHHHHHHHHHHHHHHHHHHHHHHH--SS---PPP-----------SS-SS-EEETTTTEEE---SS--SHHHHHHHHHHHHHHS------